Protein AF-0000000084935876 (afdb_homodimer)

Secondary structure (DSSP, 8-state):
-HHHHHHHHHHHHHHHHHHHHIIIIISBTTB-HHHHHHHHHHHHHHHHHHHHHHHHHHHHHH---HHHHHHHHHHHHHHIIIIIHHHHHHHH--GGGTTHHHHHHHHHHHHHHHHHHHHHHHHHHH-/-HHHHHHHHHHHHHHHHHHHHIIIIISBTTB-HHHHHHHHHHHHHHHHHHHHHHHHHHHHHH---HHHHHHHHHHHHHHIIIIIHHHHHHHH--GGGTTHHHHHHHHHHHHHHHHHHHHHHHHHH--

Radius of gyration: 18.63 Å; Cα contacts (8 Å, |Δi|>4): 344; chains: 2; bounding box: 44×58×48 Å

pLDDT: mean 94.48, std 9.98, range [36.28, 98.88]

Nearest PDB structures (foldseek):
  8tyw-assembly1_A  TM=5.281E-01  e=2.199E-01  Homo sapiens
  8x2k-assembly1_A  TM=4.661E-01  e=5.189E-01  Homo sapiens
  7kr5-assembly1_A  TM=5.858E-01  e=1.658E+00  Drosophila melanogaster
  8zr5-assembly1_C  TM=5.000E-01  e=1.576E+00  Homo sapiens
  5c1f-assembly1_B  TM=2.797E-01  e=4.789E+00  Schizosaccharomyces pombe 972h-

Solvent-accessible surface area (backbone atoms only — not comparable to full-atom values): 12261 Å² total; per-residue (Å²): 108,29,38,60,35,31,24,51,16,20,49,41,38,26,48,28,54,53,51,43,51,37,50,72,70,61,40,68,86,74,54,55,71,70,51,50,51,50,44,48,49,25,31,51,52,39,38,55,46,17,52,49,27,34,52,48,14,56,47,37,72,77,46,86,47,72,49,56,50,50,18,43,49,25,38,53,53,10,39,49,31,23,29,44,23,41,47,45,27,63,73,69,66,44,72,83,31,56,76,40,25,61,56,9,49,51,35,34,51,49,15,55,50,35,48,52,51,48,54,54,60,52,59,55,66,77,100,109,32,67,57,36,36,51,51,17,53,52,44,38,54,50,28,51,54,51,41,49,37,47,71,70,60,40,66,87,74,55,57,71,67,52,50,52,50,42,46,50,26,31,51,52,37,39,56,45,18,53,50,27,33,51,46,16,57,48,37,73,76,46,83,48,71,49,56,50,50,18,42,51,26,36,54,53,10,39,49,31,22,29,45,23,44,47,45,26,64,74,67,64,43,71,83,31,56,74,41,25,62,56,8,50,51,34,34,34,51,14,24,49,35,42,25,51,47,26,53,58,58,51,55,67,78,101

Organism: Ferrimonas balearica (strain DSM 9799 / CCM 4581 / KCTC 23876 / PAT) (NCBI:txid550540)

Sequence (254 aa):
MSRLFLLIAALLGLLATGLGAYGAHGLPGKVSPHLVDSFNTAVQYQFFHALALMAIGLWLMREQSRLLVAAGIAMILGMLAFSGSIYALVLLGSKGFGPITPMGGMTLMVGWGLLAVMAMVKGGEREMSRLFLLIAALLGLLATGLGAYGAHGLPGKVSPHLVDSFNTAVQYQFFHALALMAIGLWLMREQSRLLVAAGIAMILGMLAFSGSIYALVLLGSKGFGPITPMGGMTLMVGWGLLAVMAMVKGGERE

InterPro domains:
  IPR006696 Protein of unknown function DUF423 [PF04241] (19-105)
  IPR006696 Protein of unknown function DUF423 [PTHR43461] (5-117)

Structure (mmCIF, N/CA/C/O backbone):
data_AF-0000000084935876-model_v1
#
loop_
_entity.id
_entity.type
_entity.pdbx_description
1 polymer 'DUF423 domain-containing protein'
#
loop_
_atom_site.group_PDB
_atom_site.id
_atom_site.type_symbol
_atom_site.label_atom_id
_atom_site.label_alt_id
_atom_site.label_comp_id
_atom_site.label_asym_id
_atom_site.label_entity_id
_atom_site.label_seq_id
_atom_site.pdbx_PDB_ins_code
_atom_site.Cartn_x
_atom_site.Cartn_y
_atom_site.Cartn_z
_atom_site.occupancy
_atom_site.B_iso_or_equiv
_atom_site.auth_seq_id
_atom_site.auth_comp_id
_atom_site.auth_asym_id
_atom_site.auth_atom_id
_atom_site.pdbx_PDB_model_num
ATOM 1 N N . MET A 1 1 ? 5.078 21 3.213 1 93 1 MET A N 1
ATOM 2 C CA . MET A 1 1 ? 5.727 19.688 3.141 1 93 1 MET A CA 1
ATOM 3 C C . MET A 1 1 ? 4.699 18.562 3.266 1 93 1 MET A C 1
ATOM 5 O O . MET A 1 1 ? 4.812 17.547 2.594 1 93 1 MET A O 1
ATOM 9 N N . SER A 1 2 ? 3.646 18.781 3.895 1 94.31 2 SER A N 1
ATOM 10 C CA . SER A 1 2 ? 2.607 17.766 4.094 1 94.31 2 SER A CA 1
ATOM 11 C C . SER A 1 2 ? 1.979 17.359 2.77 1 94.31 2 SER A C 1
ATOM 13 O O . SER A 1 2 ? 1.941 16.172 2.439 1 94.31 2 SER A O 1
ATOM 15 N N . ARG A 1 3 ? 1.626 18.219 1.984 1 94.31 3 ARG A N 1
ATOM 16 C CA . ARG A 1 3 ? 0.938 17.906 0.737 1 94.31 3 ARG A CA 1
ATOM 17 C C . ARG A 1 3 ? 1.875 17.203 -0.245 1 94.31 3 ARG A C 1
ATOM 19 O O . ARG A 1 3 ? 1.447 16.344 -1.014 1 94.31 3 ARG A O 1
ATOM 26 N N . LEU A 1 4 ? 3.051 17.719 -0.263 1 96.38 4 LEU A N 1
ATOM 27 C CA . LEU A 1 4 ? 4.035 17.078 -1.124 1 96.38 4 LEU A CA 1
ATOM 28 C C . LEU A 1 4 ? 4.234 15.617 -0.726 1 96.38 4 LEU A C 1
ATOM 30 O O . LEU A 1 4 ? 4.285 14.734 -1.587 1 96.38 4 LEU A O 1
ATOM 34 N N . PHE A 1 5 ? 4.367 15.336 0.565 1 98.25 5 PHE A N 1
ATOM 35 C CA . PHE A 1 5 ? 4.508 13.969 1.041 1 98.25 5 PHE A CA 1
ATOM 36 C C . PHE A 1 5 ? 3.279 13.141 0.679 1 98.25 5 PHE A C 1
ATOM 38 O O . PHE A 1 5 ? 3.4 11.984 0.27 1 98.25 5 PHE A O 1
ATOM 45 N N . LEU A 1 6 ? 2.098 13.719 0.814 1 98 6 LEU A N 1
ATOM 46 C CA . LEU A 1 6 ? 0.87 13.008 0.481 1 98 6 LEU A CA 1
ATOM 47 C C . LEU A 1 6 ? 0.796 12.727 -1.015 1 98 6 LEU A C 1
ATOM 49 O O . LEU A 1 6 ? 0.358 11.648 -1.424 1 98 6 LEU A O 1
ATOM 53 N N . LEU A 1 7 ? 1.243 13.656 -1.814 1 98.06 7 LEU A N 1
ATOM 54 C CA . LEU A 1 7 ? 1.295 13.445 -3.258 1 98.06 7 LEU A CA 1
ATOM 55 C C . LEU A 1 7 ? 2.256 12.312 -3.609 1 98.06 7 LEU A C 1
ATOM 57 O O . LEU A 1 7 ? 1.897 11.398 -4.352 1 98.06 7 LEU A O 1
ATOM 61 N N . ILE A 1 8 ? 3.406 12.352 -3.0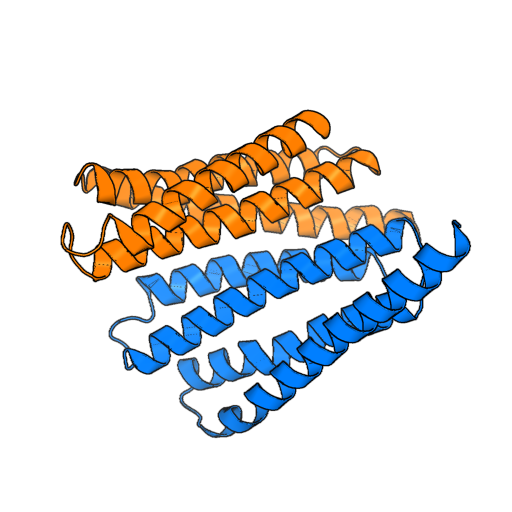92 1 98.5 8 ILE A N 1
ATOM 62 C CA . ILE A 1 8 ? 4.418 11.344 -3.396 1 98.5 8 ILE A CA 1
ATOM 63 C C . ILE A 1 8 ? 3.953 9.977 -2.889 1 98.5 8 ILE A C 1
ATOM 65 O O . ILE A 1 8 ? 4.121 8.961 -3.57 1 98.5 8 ILE A O 1
ATOM 69 N N . ALA A 1 9 ? 3.389 9.93 -1.703 1 98.75 9 ALA A N 1
ATOM 70 C CA . ALA A 1 9 ? 2.859 8.68 -1.159 1 98.75 9 ALA A CA 1
ATOM 71 C C . ALA A 1 9 ? 1.821 8.07 -2.098 1 98.75 9 ALA A C 1
ATOM 73 O O . ALA A 1 9 ? 1.852 6.867 -2.367 1 98.75 9 ALA A O 1
ATOM 74 N N . ALA A 1 10 ? 0.925 8.891 -2.574 1 98.69 10 ALA A N 1
ATOM 75 C CA . ALA A 1 10 ? -0.122 8.414 -3.475 1 98.69 10 ALA A CA 1
ATOM 76 C C . ALA A 1 10 ? 0.475 7.875 -4.773 1 98.69 10 ALA A C 1
ATOM 78 O O . ALA A 1 10 ? 0.048 6.832 -5.273 1 98.69 10 ALA A O 1
ATOM 79 N N . LEU A 1 11 ? 1.411 8.562 -5.328 1 98.56 11 LEU A N 1
ATOM 80 C CA . LEU A 1 11 ? 2.059 8.133 -6.562 1 98.56 11 LEU A CA 1
ATOM 81 C C . LEU A 1 11 ? 2.842 6.844 -6.344 1 98.56 11 LEU A C 1
ATOM 83 O O . LEU A 1 11 ? 2.871 5.977 -7.219 1 98.56 11 LEU A O 1
ATOM 87 N N . LEU A 1 12 ? 3.469 6.797 -5.23 1 98.56 12 LEU A N 1
ATOM 88 C CA . LEU A 1 12 ? 4.191 5.574 -4.902 1 98.56 12 LEU A CA 1
ATOM 89 C C . LEU A 1 12 ? 3.234 4.395 -4.766 1 98.56 12 LEU A C 1
ATOM 91 O O . LEU A 1 12 ? 3.545 3.283 -5.203 1 98.56 12 LEU A O 1
ATOM 95 N N . GLY A 1 13 ? 2.084 4.586 -4.113 1 98.5 13 GLY A N 1
ATOM 96 C CA . GLY A 1 13 ? 1.075 3.541 -4.039 1 98.5 13 GLY A CA 1
ATOM 97 C C . GLY A 1 13 ? 0.551 3.121 -5.398 1 98.5 13 GLY A C 1
ATOM 98 O O . GLY A 1 13 ? 0.394 1.929 -5.668 1 98.5 13 GLY A O 1
ATOM 99 N N . LEU A 1 14 ? 0.323 4.105 -6.254 1 98.56 14 LEU A N 1
ATOM 100 C CA . LEU A 1 14 ? -0.115 3.844 -7.621 1 98.56 14 LEU A CA 1
ATOM 101 C C . LEU A 1 14 ? 0.912 3.002 -8.367 1 98.56 14 LEU A C 1
ATOM 103 O O . LEU A 1 14 ? 0.566 1.976 -8.961 1 98.56 14 LEU A O 1
ATOM 107 N N . LEU A 1 15 ? 2.107 3.42 -8.289 1 98.44 15 LEU A N 1
ATOM 108 C CA . LEU A 1 15 ? 3.189 2.721 -8.969 1 98.44 15 LEU A CA 1
ATOM 109 C C . LEU A 1 15 ? 3.363 1.312 -8.414 1 98.44 15 LEU A C 1
ATOM 111 O O . LEU A 1 15 ? 3.564 0.361 -9.172 1 98.44 15 LEU A O 1
ATOM 115 N N . ALA A 1 16 ? 3.312 1.189 -7.082 1 98.44 16 ALA A N 1
ATOM 116 C CA . ALA A 1 16 ? 3.469 -0.121 -6.453 1 98.44 16 ALA A CA 1
ATOM 117 C C . ALA A 1 16 ? 2.375 -1.082 -6.914 1 98.44 16 ALA A C 1
ATOM 119 O O . ALA A 1 16 ? 2.637 -2.264 -7.148 1 98.44 16 ALA A O 1
ATOM 120 N N . THR A 1 17 ? 1.163 -0.552 -7.02 1 98.25 17 THR A N 1
ATOM 121 C CA . THR A 1 17 ? 0.068 -1.394 -7.488 1 98.25 17 THR A CA 1
ATOM 122 C C . THR A 1 17 ? 0.336 -1.891 -8.906 1 98.25 17 THR A C 1
ATOM 124 O O . THR A 1 17 ? 0.164 -3.076 -9.195 1 98.25 17 THR A O 1
ATOM 127 N N . GLY A 1 18 ? 0.767 -1.047 -9.758 1 97.25 18 GLY A N 1
ATOM 128 C CA . GLY A 1 18 ? 1.091 -1.436 -11.125 1 97.25 18 GLY A CA 1
ATOM 129 C C . GLY A 1 18 ? 2.266 -2.391 -11.211 1 97.25 18 GLY A C 1
ATOM 130 O O . GLY A 1 18 ? 2.219 -3.379 -11.945 1 97.25 18 GLY A O 1
ATOM 131 N N . LEU A 1 19 ? 3.316 -2.102 -10.516 1 97.69 19 LEU A N 1
ATOM 132 C CA . LEU A 1 19 ? 4.496 -2.961 -10.5 1 97.69 19 LEU A CA 1
ATOM 133 C C . LEU A 1 19 ? 4.168 -4.32 -9.891 1 97.69 19 LEU A C 1
ATOM 135 O O . LEU A 1 19 ? 4.73 -5.34 -10.305 1 97.69 19 LEU A O 1
ATOM 139 N N . GLY A 1 20 ? 3.299 -4.289 -8.906 1 96.44 20 GLY A N 1
ATOM 140 C CA . GLY A 1 20 ? 2.838 -5.555 -8.352 1 96.44 20 GLY A CA 1
ATOM 141 C C . GLY A 1 20 ? 2.148 -6.434 -9.383 1 96.44 20 GLY A C 1
ATOM 142 O O . GLY A 1 20 ? 2.379 -7.645 -9.422 1 96.44 20 GLY A O 1
ATOM 143 N N . ALA A 1 21 ? 1.285 -5.84 -10.172 1 93.5 21 ALA A N 1
ATOM 144 C CA . ALA A 1 21 ? 0.633 -6.578 -11.25 1 93.5 21 ALA A CA 1
ATOM 145 C C . ALA A 1 21 ? 1.661 -7.145 -12.227 1 93.5 21 ALA A C 1
ATOM 147 O O . ALA A 1 21 ? 1.561 -8.297 -12.641 1 93.5 21 ALA A O 1
ATOM 148 N N . TYR A 1 22 ? 2.596 -6.367 -12.547 1 95.75 22 TYR A N 1
ATOM 149 C CA . TYR A 1 22 ? 3.648 -6.824 -13.453 1 95.75 22 TYR A CA 1
ATOM 150 C C . TYR A 1 22 ? 4.438 -7.969 -12.828 1 95.75 22 TYR A C 1
ATOM 152 O O . TYR A 1 22 ? 4.809 -8.922 -13.523 1 95.75 22 TYR A O 1
ATOM 160 N N . GLY A 1 23 ? 4.77 -7.855 -11.578 1 94.44 23 GLY A N 1
ATOM 161 C CA . GLY A 1 23 ? 5.469 -8.922 -10.883 1 94.44 23 GLY A CA 1
ATOM 162 C C . GLY A 1 23 ? 4.703 -10.234 -10.875 1 94.44 23 GLY A C 1
ATOM 163 O O . GLY A 1 23 ? 5.301 -11.305 -10.992 1 94.44 23 GLY A O 1
ATOM 164 N N . ALA A 1 24 ? 3.398 -10.18 -10.828 1 91.12 24 ALA A N 1
ATOM 165 C CA . ALA A 1 24 ? 2.555 -11.367 -10.711 1 91.12 24 ALA A CA 1
ATOM 166 C C . ALA A 1 24 ? 2.248 -11.961 -12.086 1 91.12 24 ALA A C 1
ATOM 168 O O . ALA A 1 24 ? 2.184 -13.18 -12.242 1 91.12 24 ALA A O 1
ATOM 169 N N . HIS A 1 25 ? 2.115 -11.086 -13.109 1 89.38 25 HIS A N 1
ATOM 170 C CA . HIS A 1 25 ? 1.603 -11.57 -14.391 1 89.38 25 HIS A CA 1
ATOM 171 C C . HIS A 1 25 ? 2.637 -11.398 -15.5 1 89.38 25 HIS A C 1
ATOM 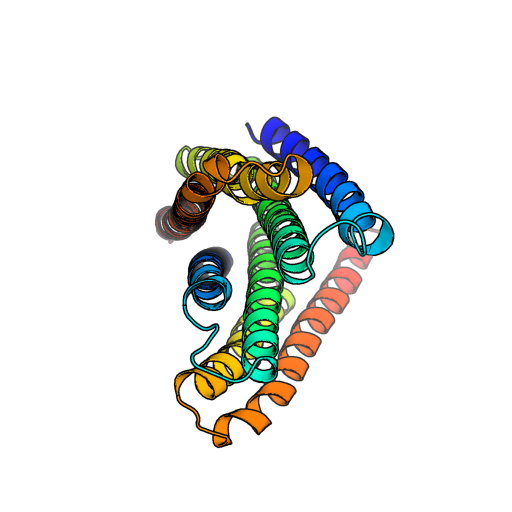173 O O . HIS A 1 25 ? 2.572 -12.07 -16.516 1 89.38 25 HIS A O 1
ATOM 179 N N . GLY A 1 26 ? 3.492 -10.57 -15.328 1 90.94 26 GLY A N 1
ATOM 180 C CA . GLY A 1 26 ? 4.387 -10.219 -16.422 1 90.94 26 GLY A CA 1
ATOM 181 C C . GLY A 1 26 ? 5.781 -10.789 -16.25 1 90.94 26 GLY A C 1
ATOM 182 O O . GLY A 1 26 ? 6.422 -11.172 -17.234 1 90.94 26 GLY A O 1
ATOM 183 N N . LEU A 1 27 ? 6.234 -10.938 -15.062 1 92.75 27 LEU A N 1
ATOM 184 C CA . LEU A 1 27 ? 7.641 -11.211 -14.789 1 92.75 27 LEU A CA 1
ATOM 185 C C . LEU A 1 27 ? 7.902 -12.711 -14.75 1 92.75 27 LEU A C 1
ATOM 187 O O . LEU A 1 27 ? 8.945 -13.18 -15.227 1 92.75 27 LEU A O 1
ATOM 191 N N . PRO A 1 28 ? 6.883 -13.484 -14.211 1 92.06 28 PRO A N 1
ATOM 192 C CA . PRO A 1 28 ? 7.164 -14.922 -14.148 1 92.06 28 PRO A CA 1
ATOM 193 C C . PRO A 1 28 ? 7.469 -15.516 -15.523 1 92.06 28 PRO A C 1
ATOM 195 O O . PRO A 1 28 ? 6.781 -15.211 -16.5 1 92.06 28 PRO A O 1
ATOM 198 N N . GLY A 1 29 ? 8.508 -16.375 -15.547 1 93.69 29 GLY A N 1
ATOM 199 C CA . GLY A 1 29 ? 8.922 -16.984 -16.797 1 93.69 29 GLY A CA 1
ATOM 200 C C . GLY A 1 29 ? 10.008 -16.188 -17.516 1 93.69 29 GLY A C 1
ATOM 201 O O . GLY A 1 29 ? 10.672 -16.719 -18.422 1 93.69 29 GLY A O 1
ATOM 202 N N . LYS A 1 30 ? 10.242 -14.992 -17.156 1 95.38 30 LYS A N 1
ATOM 203 C CA . LYS A 1 30 ? 11.227 -14.148 -17.812 1 95.38 30 LYS A CA 1
ATOM 204 C C . LYS A 1 30 ? 12.523 -14.07 -17 1 95.38 30 LYS A C 1
ATOM 206 O O . LYS A 1 30 ? 13.578 -13.75 -17.547 1 95.38 30 LYS A O 1
ATOM 211 N N . VAL A 1 31 ? 12.383 -14.281 -15.773 1 95.44 31 VAL A N 1
ATOM 212 C CA . VAL A 1 31 ? 13.523 -14.273 -14.867 1 95.44 31 VAL A CA 1
ATOM 213 C C . VAL A 1 31 ? 13.414 -15.445 -13.891 1 95.44 31 VAL A C 1
ATOM 215 O O . VAL A 1 31 ? 12.406 -16.156 -13.867 1 95.44 31 VAL A O 1
ATOM 218 N N . SER A 1 32 ? 14.469 -15.648 -13.078 1 94.81 32 SER A N 1
ATOM 219 C CA . SER A 1 32 ? 14.461 -16.75 -12.125 1 94.81 32 SER A CA 1
ATOM 220 C C . SER A 1 32 ? 13.422 -16.516 -11.031 1 94.81 32 SER A C 1
ATOM 222 O O . SER A 1 32 ? 13.062 -15.383 -10.734 1 94.81 32 SER A O 1
ATOM 224 N N . PRO A 1 33 ? 12.906 -17.594 -10.375 1 94 33 PRO A N 1
ATOM 225 C CA . PRO A 1 33 ? 11.961 -17.453 -9.266 1 94 33 PRO A CA 1
ATOM 226 C C . PRO A 1 33 ? 12.5 -16.594 -8.125 1 94 33 PRO A C 1
ATOM 228 O O . PRO A 1 33 ? 11.75 -15.859 -7.48 1 94 33 PRO A O 1
ATOM 231 N N . HIS A 1 34 ? 13.805 -16.766 -7.902 1 94.69 34 HIS A N 1
ATOM 232 C CA . HIS A 1 34 ? 14.414 -15.953 -6.852 1 94.69 34 HIS A CA 1
ATOM 233 C C . HIS A 1 34 ? 14.297 -14.469 -7.152 1 94.69 34 HIS A C 1
ATOM 235 O O . HIS A 1 34 ? 14.016 -13.672 -6.258 1 94.69 34 HIS A O 1
ATOM 241 N N . LEU A 1 35 ? 14.492 -14.047 -8.375 1 95.94 35 LEU A N 1
ATOM 242 C CA . LEU A 1 35 ? 14.398 -12.641 -8.781 1 95.94 35 LEU A CA 1
ATOM 243 C C . LEU A 1 35 ? 12.953 -12.164 -8.742 1 95.94 35 LEU A C 1
ATOM 245 O O . LEU A 1 35 ? 12.688 -11 -8.43 1 95.94 35 LEU A O 1
ATOM 249 N N . VAL A 1 36 ? 12.016 -13.047 -9.039 1 96 36 VAL A N 1
ATOM 250 C CA . VAL A 1 36 ? 10.602 -12.703 -8.914 1 96 36 VAL A CA 1
ATOM 251 C C . VAL A 1 36 ? 10.266 -12.406 -7.453 1 96 36 VAL A C 1
ATOM 253 O O . VAL A 1 36 ? 9.594 -11.422 -7.148 1 96 36 VAL A O 1
ATOM 256 N N . ASP A 1 37 ? 10.781 -13.227 -6.566 1 95.5 37 ASP A N 1
ATOM 257 C CA . ASP A 1 37 ? 10.547 -13.023 -5.141 1 95.5 37 ASP A CA 1
ATOM 258 C C . ASP A 1 37 ? 11.141 -11.703 -4.668 1 95.5 37 ASP A C 1
ATOM 260 O O . ASP A 1 37 ? 10.523 -10.984 -3.871 1 95.5 37 ASP A O 1
ATOM 264 N N . SER A 1 38 ? 12.312 -11.445 -5.137 1 96.5 38 SER A N 1
ATOM 265 C CA . SER A 1 38 ? 12.953 -10.18 -4.781 1 96.5 38 SER A CA 1
ATOM 266 C C . SER A 1 38 ? 12.141 -8.992 -5.277 1 96.5 38 SER A C 1
ATOM 268 O O . SER A 1 38 ? 11.984 -7.996 -4.562 1 96.5 38 SER A O 1
ATOM 270 N N . PHE A 1 39 ? 11.664 -9.07 -6.488 1 97.88 39 PHE A N 1
ATOM 271 C CA . PHE A 1 39 ? 10.82 -8.031 -7.066 1 97.88 39 PHE A CA 1
ATOM 272 C C . PHE A 1 39 ? 9.562 -7.824 -6.23 1 97.88 39 PHE A C 1
ATOM 274 O O . PHE A 1 39 ? 9.195 -6.688 -5.93 1 97.88 39 PHE A O 1
ATOM 281 N N . ASN A 1 40 ? 8.953 -8.883 -5.805 1 96.94 40 ASN A N 1
ATOM 282 C CA . ASN A 1 40 ? 7.746 -8.797 -4.984 1 96.94 40 ASN A CA 1
ATOM 283 C C . ASN A 1 40 ? 8.047 -8.195 -3.613 1 96.94 40 ASN A C 1
ATOM 285 O O . ASN A 1 40 ? 7.219 -7.473 -3.055 1 96.94 40 ASN A O 1
ATOM 289 N N . THR A 1 41 ? 9.156 -8.531 -3.084 1 97.38 41 THR A N 1
ATOM 290 C CA . THR A 1 41 ? 9.578 -7.914 -1.83 1 97.38 41 THR A CA 1
ATOM 291 C C . THR A 1 41 ? 9.711 -6.402 -1.989 1 97.38 41 THR A C 1
ATOM 293 O O . THR A 1 41 ? 9.266 -5.641 -1.128 1 97.38 41 THR A O 1
ATOM 296 N N . ALA A 1 42 ? 10.336 -6.02 -3.07 1 98.25 42 ALA A N 1
ATOM 297 C CA . ALA A 1 42 ? 10.477 -4.594 -3.357 1 98.25 42 ALA A CA 1
ATOM 298 C C . ALA A 1 42 ? 9.117 -3.912 -3.428 1 98.25 42 ALA A C 1
ATOM 300 O O . ALA A 1 42 ? 8.938 -2.811 -2.904 1 98.25 42 ALA A O 1
ATOM 301 N N . VAL A 1 43 ? 8.195 -4.531 -4.055 1 98.31 43 VAL A N 1
ATOM 302 C CA . VAL A 1 43 ? 6.84 -3.998 -4.176 1 98.31 43 VAL A CA 1
ATOM 303 C C . VAL A 1 43 ? 6.211 -3.857 -2.791 1 98.31 43 VAL A C 1
ATOM 305 O O . VAL A 1 43 ? 5.617 -2.824 -2.473 1 98.31 43 VAL A O 1
ATOM 308 N N . GLN A 1 44 ? 6.352 -4.859 -1.97 1 97.88 44 GLN A N 1
ATOM 309 C CA . GLN A 1 44 ? 5.801 -4.836 -0.619 1 97.88 44 GLN A CA 1
ATOM 310 C C . GLN A 1 44 ? 6.391 -3.689 0.196 1 97.88 44 GLN A C 1
ATOM 312 O O . GLN A 1 44 ? 5.656 -2.943 0.849 1 97.88 44 GLN A O 1
ATOM 317 N N . TYR A 1 45 ? 7.648 -3.588 0.177 1 98.5 45 TYR A N 1
ATOM 318 C CA . TYR A 1 45 ? 8.312 -2.539 0.943 1 98.5 45 TYR A CA 1
ATOM 319 C C . TYR A 1 45 ? 7.91 -1.158 0.439 1 98.5 45 TYR A C 1
ATOM 321 O O . TYR A 1 45 ? 7.797 -0.213 1.223 1 98.5 45 TYR A O 1
ATOM 329 N N . GLN A 1 46 ? 7.777 -1.031 -0.87 1 98.56 46 GLN A N 1
ATOM 330 C CA . GLN A 1 46 ? 7.305 0.229 -1.431 1 98.56 46 GLN A CA 1
ATOM 331 C C . GLN A 1 46 ? 5.914 0.578 -0.901 1 98.56 46 GLN A C 1
ATOM 333 O O . GLN A 1 46 ? 5.656 1.725 -0.529 1 98.56 46 GLN A O 1
ATOM 338 N N . PHE A 1 47 ? 4.988 -0.353 -0.85 1 98.56 47 PHE A N 1
ATOM 339 C CA . PHE A 1 47 ? 3.664 -0.11 -0.294 1 98.56 47 PHE A CA 1
ATOM 340 C C . PHE A 1 47 ? 3.76 0.325 1.164 1 98.56 47 PHE A C 1
ATOM 342 O O . PHE A 1 47 ? 3.129 1.305 1.567 1 98.56 47 PHE A O 1
ATOM 349 N N . PHE A 1 48 ? 4.531 -0.437 1.994 1 98.25 48 PHE A N 1
ATOM 350 C CA . PHE A 1 48 ? 4.672 -0.122 3.412 1 98.25 48 PHE A CA 1
ATOM 351 C C . PHE A 1 48 ? 5.133 1.317 3.604 1 98.25 48 PHE A C 1
ATOM 353 O O . PHE A 1 48 ? 4.59 2.043 4.438 1 98.25 48 PHE A O 1
ATOM 360 N N . HIS A 1 49 ? 6.027 1.617 2.854 1 98.69 49 HIS A N 1
ATOM 361 C CA . HIS A 1 49 ? 6.633 2.916 3.131 1 98.69 49 HIS A CA 1
ATOM 362 C C . HIS A 1 49 ? 5.883 4.035 2.418 1 98.69 49 HIS A C 1
ATOM 364 O O . HIS A 1 49 ? 5.984 5.203 2.807 1 98.69 49 HIS A O 1
ATOM 370 N N . ALA A 1 50 ? 5.109 3.732 1.332 1 98.69 50 ALA A N 1
ATOM 371 C CA . ALA A 1 50 ? 4.137 4.695 0.822 1 98.69 50 ALA A CA 1
ATOM 372 C C . ALA A 1 50 ? 3.094 5.031 1.883 1 98.69 50 ALA A C 1
ATOM 374 O O . ALA A 1 50 ? 2.76 6.203 2.082 1 98.69 50 ALA A O 1
ATOM 375 N N . LEU A 1 51 ? 2.627 4.02 2.561 1 98.56 51 LEU A N 1
ATOM 376 C CA . LEU A 1 51 ? 1.632 4.211 3.609 1 98.56 51 LEU A CA 1
ATOM 377 C C . LEU A 1 51 ? 2.229 4.961 4.797 1 98.56 51 LEU A C 1
ATOM 379 O O . LEU A 1 51 ? 1.567 5.816 5.391 1 98.56 51 LEU A O 1
ATOM 383 N N . ALA A 1 52 ? 3.434 4.609 5.141 1 98.69 52 ALA A N 1
ATOM 384 C CA . ALA A 1 52 ? 4.109 5.359 6.195 1 98.69 52 ALA A CA 1
ATOM 385 C C . ALA A 1 52 ? 4.234 6.832 5.828 1 98.69 52 ALA A C 1
ATOM 387 O O . ALA A 1 52 ? 4.016 7.711 6.668 1 98.69 52 ALA A O 1
ATOM 388 N N . LEU A 1 53 ? 4.637 7.098 4.574 1 98.75 53 LEU A N 1
ATOM 389 C CA . LEU A 1 53 ? 4.77 8.469 4.102 1 98.75 53 LEU A CA 1
ATOM 390 C C . LEU A 1 53 ? 3.428 9.195 4.145 1 98.75 53 LEU A C 1
ATOM 392 O O . LEU A 1 53 ? 3.369 10.383 4.465 1 98.75 53 LEU A O 1
ATOM 396 N N . MET A 1 54 ? 2.363 8.516 3.789 1 98.31 54 MET A N 1
ATOM 397 C CA . MET A 1 54 ? 1.024 9.086 3.916 1 98.31 54 MET A CA 1
ATOM 398 C C . MET A 1 54 ? 0.735 9.477 5.359 1 98.31 54 MET A C 1
ATOM 400 O O . MET A 1 54 ? 0.239 10.578 5.621 1 98.31 54 MET A O 1
ATOM 404 N N . ALA A 1 5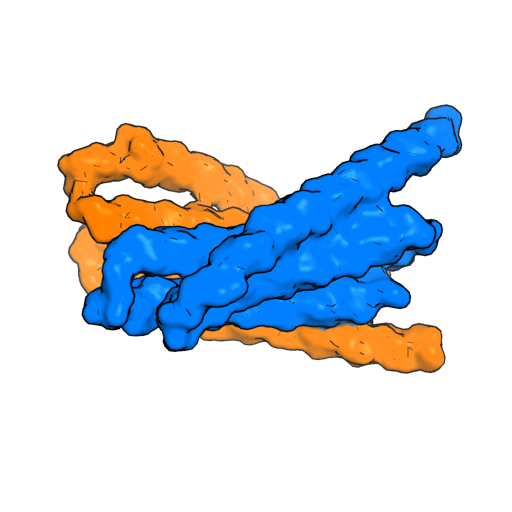5 ? 1.037 8.609 6.293 1 98 55 ALA A N 1
ATOM 405 C CA . ALA A 1 55 ? 0.826 8.891 7.711 1 98 55 ALA A CA 1
ATOM 406 C C . ALA A 1 55 ? 1.626 10.109 8.156 1 98 55 ALA A C 1
ATOM 408 O O . ALA A 1 55 ? 1.119 10.961 8.891 1 98 55 ALA A O 1
ATOM 409 N N . ILE A 1 56 ? 2.836 10.172 7.719 1 98.31 56 ILE A N 1
ATOM 410 C CA . ILE A 1 56 ? 3.686 11.305 8.055 1 98.31 56 ILE A CA 1
ATOM 411 C C . ILE A 1 56 ? 3.07 12.594 7.5 1 98.31 56 ILE A C 1
ATOM 413 O O . ILE A 1 56 ? 3.041 13.617 8.18 1 98.31 56 ILE A O 1
ATOM 417 N N . GLY A 1 57 ? 2.645 12.539 6.223 1 97.25 57 GLY A N 1
ATOM 418 C CA . GLY A 1 57 ? 1.981 13.695 5.641 1 97.25 57 GLY A CA 1
ATOM 419 C C . GLY A 1 57 ? 0.772 14.156 6.43 1 97.25 57 GLY A C 1
ATOM 420 O O . GLY A 1 57 ? 0.594 15.352 6.664 1 97.25 57 GLY A O 1
ATOM 421 N N . LEU A 1 58 ? -0.044 13.258 6.84 1 96.5 58 LEU A N 1
ATOM 422 C CA . LEU A 1 58 ? -1.217 13.578 7.645 1 96.5 58 LEU A CA 1
ATOM 423 C C . LEU A 1 58 ? -0.808 14.156 8.992 1 96.5 58 LEU A C 1
ATOM 425 O O . LEU A 1 58 ? -1.451 15.086 9.5 1 96.5 58 LEU A O 1
ATOM 429 N N . TRP A 1 59 ? 0.221 13.516 9.594 1 95.88 59 TRP A N 1
ATOM 430 C CA . TRP A 1 59 ? 0.731 14.031 10.859 1 95.88 59 TRP A CA 1
ATOM 431 C C . TRP A 1 59 ? 1.204 15.469 10.711 1 95.88 59 TRP A C 1
ATOM 433 O O . TRP A 1 59 ? 0.91 16.312 11.562 1 95.88 59 TRP A O 1
ATOM 443 N N . LEU A 1 60 ? 1.803 15.82 9.656 1 95.31 60 LEU A N 1
ATOM 444 C CA . LEU A 1 60 ? 2.33 17.156 9.391 1 95.31 60 LEU A CA 1
ATOM 445 C C . LEU A 1 60 ? 1.199 18.172 9.242 1 95.31 60 LEU A C 1
ATOM 447 O O . LEU A 1 60 ? 1.397 19.359 9.461 1 95.31 60 LEU A O 1
ATOM 451 N N . MET A 1 61 ? 0.026 17.688 8.844 1 91.75 61 MET A N 1
ATOM 452 C CA . MET A 1 61 ? -1.129 18.578 8.758 1 91.75 61 MET A CA 1
ATOM 453 C C . MET A 1 61 ? -1.515 19.094 10.141 1 91.75 61 MET A C 1
ATOM 455 O O . MET A 1 61 ? -2.133 20.156 10.258 1 91.75 61 MET A O 1
ATOM 459 N N . ARG A 1 62 ? -1.149 18.359 11.125 1 90.88 62 ARG A N 1
ATOM 460 C CA . ARG A 1 62 ? -1.544 18.719 12.484 1 90.88 62 ARG A CA 1
ATOM 461 C C . ARG A 1 62 ? -0.397 19.391 13.234 1 90.88 62 ARG A C 1
ATOM 463 O O . ARG A 1 62 ? -0.626 20.25 14.094 1 90.88 62 ARG A O 1
ATOM 470 N N . GLU A 1 63 ? 0.731 18.922 12.906 1 91 63 GLU A N 1
ATOM 471 C CA . GLU A 1 63 ? 1.904 19.359 13.656 1 91 63 GLU A CA 1
ATOM 472 C C . GLU A 1 63 ? 3.123 19.484 12.742 1 91 63 GLU A C 1
ATOM 474 O O . GLU A 1 63 ? 3.643 18.469 12.258 1 91 63 GLU A O 1
ATOM 479 N N . GLN A 1 64 ? 3.641 20.781 12.641 1 92.25 64 GLN A N 1
ATOM 480 C CA . GLN A 1 64 ? 4.871 20.969 11.875 1 92.25 64 GLN A CA 1
ATOM 481 C C . GLN A 1 64 ? 6.09 20.547 12.688 1 92.25 64 GLN A C 1
ATOM 483 O O . GLN A 1 64 ? 6.176 20.828 13.883 1 92.25 64 GLN A O 1
ATOM 488 N N . SER A 1 65 ? 6.988 19.828 12.07 1 95.31 65 SER A N 1
ATOM 489 C CA . SER A 1 65 ? 8.164 19.312 12.75 1 95.31 65 SER A CA 1
ATOM 490 C C . SER A 1 65 ? 9.273 18.953 11.766 1 95.31 65 SER A C 1
ATOM 492 O O . SER A 1 65 ? 9.031 18.281 10.766 1 95.31 65 SER A O 1
ATOM 494 N N . ARG A 1 66 ? 10.438 19.453 12.109 1 96.38 66 ARG A N 1
ATOM 495 C CA . ARG A 1 66 ? 11.586 19.141 11.273 1 96.38 66 ARG A CA 1
ATOM 496 C C . ARG A 1 66 ? 11.898 17.656 11.32 1 96.38 66 ARG A C 1
ATOM 498 O O . ARG A 1 66 ? 12.398 17.078 10.344 1 96.38 66 ARG A O 1
ATOM 505 N N . LEU A 1 67 ? 11.57 17.047 12.43 1 97.19 67 LEU A N 1
ATOM 506 C CA . LEU A 1 67 ? 11.797 15.609 12.57 1 97.19 67 LEU A CA 1
ATOM 507 C C . LEU A 1 67 ? 10.883 14.82 11.633 1 97.19 67 LEU A C 1
ATOM 509 O O . LEU A 1 67 ? 11.312 13.852 11 1 97.19 67 LEU A O 1
ATOM 513 N N . LEU A 1 68 ? 9.656 15.25 11.547 1 97.81 68 LEU A N 1
ATOM 514 C CA . LEU A 1 68 ? 8.711 14.594 10.648 1 97.81 68 LEU A CA 1
ATOM 515 C C . LEU A 1 68 ? 9.133 14.773 9.195 1 97.81 68 LEU A C 1
ATOM 517 O O . LEU A 1 68 ? 9.047 13.836 8.398 1 97.81 68 LEU A O 1
ATOM 521 N N . VAL A 1 69 ? 9.617 15.945 8.875 1 98.31 69 VAL A N 1
ATOM 522 C CA . VAL A 1 69 ? 10.055 16.203 7.512 1 98.31 69 VAL A CA 1
ATOM 523 C C . VAL A 1 69 ? 11.258 15.328 7.176 1 98.31 69 VAL A C 1
ATOM 525 O O . VAL A 1 69 ? 11.297 14.703 6.113 1 98.31 69 VAL A O 1
ATOM 528 N N . ALA A 1 70 ? 12.148 15.289 8.086 1 98.56 70 ALA A N 1
ATOM 529 C CA . ALA A 1 70 ? 13.336 14.469 7.879 1 98.56 70 ALA A CA 1
ATOM 530 C C . ALA A 1 70 ? 12.969 12.992 7.73 1 98.56 70 ALA A C 1
ATOM 532 O O . ALA A 1 70 ? 13.539 12.281 6.898 1 98.56 70 ALA A O 1
ATOM 533 N N . ALA A 1 71 ? 12.023 12.531 8.539 1 98.75 71 ALA A N 1
ATOM 534 C CA . ALA A 1 71 ? 11.547 11.156 8.438 1 98.75 71 ALA A CA 1
ATOM 535 C C . ALA A 1 71 ? 10.938 10.883 7.066 1 98.75 71 ALA A C 1
ATOM 537 O O . ALA A 1 71 ? 11.219 9.844 6.453 1 98.75 71 ALA A O 1
ATOM 538 N N . GLY A 1 72 ? 10.133 11.773 6.598 1 98.75 72 GLY A N 1
ATOM 539 C CA . GLY A 1 72 ? 9.531 11.625 5.281 1 98.75 72 GLY A CA 1
ATOM 540 C C . GLY A 1 72 ? 10.555 11.562 4.164 1 98.75 72 GLY A C 1
ATOM 541 O O . GLY A 1 72 ? 10.438 10.742 3.248 1 98.75 72 GLY A O 1
ATOM 542 N N . ILE A 1 73 ? 11.547 12.438 4.23 1 98.81 73 ILE A N 1
ATOM 543 C CA . ILE A 1 73 ? 12.609 12.461 3.229 1 98.81 73 ILE A CA 1
ATOM 544 C C . ILE A 1 73 ? 13.383 11.141 3.27 1 98.81 73 ILE A C 1
ATOM 546 O O . ILE A 1 73 ? 13.703 10.57 2.225 1 98.81 73 ILE A O 1
ATOM 550 N N . ALA A 1 74 ? 13.664 10.656 4.465 1 98.81 74 ALA A N 1
ATOM 551 C CA . ALA A 1 74 ? 14.344 9.367 4.613 1 98.81 74 ALA A CA 1
ATOM 552 C C . ALA A 1 74 ? 13.516 8.242 3.994 1 98.81 74 ALA A C 1
ATOM 554 O O . ALA A 1 74 ? 14.07 7.344 3.35 1 98.81 74 ALA A O 1
ATOM 555 N N . MET A 1 75 ? 12.188 8.336 4.223 1 98.88 75 MET A N 1
ATOM 556 C CA . MET A 1 75 ? 11.32 7.324 3.629 1 98.88 75 MET A CA 1
ATOM 557 C C . MET A 1 75 ? 11.414 7.344 2.107 1 98.88 75 MET A C 1
ATOM 559 O O . MET A 1 75 ? 11.508 6.289 1.473 1 98.88 75 MET A O 1
ATOM 563 N N . ILE A 1 76 ? 11.438 8.477 1.49 1 98.75 76 ILE A N 1
ATOM 564 C CA . ILE A 1 76 ? 11.453 8.625 0.04 1 98.75 76 ILE A CA 1
ATOM 565 C C . ILE A 1 76 ? 12.789 8.141 -0.516 1 98.75 76 ILE A C 1
ATOM 567 O O . ILE A 1 76 ? 12.82 7.297 -1.418 1 98.75 76 ILE A O 1
ATOM 571 N N . LEU A 1 77 ? 13.867 8.656 0.046 1 98.69 77 LEU A N 1
ATOM 572 C CA . LEU A 1 77 ? 15.195 8.297 -0.43 1 98.69 77 LEU A CA 1
ATOM 573 C C . LEU A 1 77 ? 15.477 6.812 -0.196 1 98.69 77 LEU A C 1
ATOM 575 O O . LEU A 1 77 ? 16.047 6.141 -1.057 1 98.69 77 LEU A O 1
ATOM 579 N N . GLY A 1 78 ? 15.133 6.332 0.962 1 98.69 78 GLY A N 1
ATOM 580 C CA . GLY A 1 78 ? 15.32 4.922 1.268 1 98.69 78 GLY A CA 1
ATOM 581 C C . GLY A 1 78 ? 14.555 4.004 0.335 1 98.69 78 GLY A C 1
ATOM 582 O O . GLY A 1 78 ? 15.086 2.99 -0.121 1 98.69 78 GLY A O 1
ATOM 583 N N . MET A 1 79 ? 13.336 4.379 0.055 1 98.25 79 MET A N 1
ATOM 584 C CA . MET A 1 79 ? 12.516 3.584 -0.852 1 98.25 79 MET A CA 1
ATOM 585 C C . MET A 1 79 ? 13.117 3.553 -2.25 1 98.25 79 MET A C 1
ATOM 587 O O . MET A 1 79 ? 13.117 2.51 -2.908 1 98.25 79 MET A O 1
ATOM 591 N N . LEU A 1 80 ? 13.523 4.641 -2.756 1 98.12 80 LEU A N 1
ATOM 592 C CA . LEU A 1 80 ? 14.156 4.695 -4.07 1 98.12 80 LEU A CA 1
ATOM 593 C C . LEU A 1 80 ? 15.398 3.812 -4.113 1 98.12 80 LEU A C 1
ATOM 595 O O . LEU A 1 80 ? 15.586 3.039 -5.055 1 98.12 80 LEU A O 1
ATOM 599 N N . ALA A 1 81 ? 16.141 3.916 -3.064 1 98.31 81 ALA A N 1
ATOM 600 C CA . ALA A 1 81 ? 17.391 3.158 -3.033 1 98.31 81 ALA A CA 1
ATOM 601 C C . ALA A 1 81 ? 17.125 1.678 -2.775 1 98.31 81 ALA A C 1
ATOM 603 O O . ALA A 1 81 ? 17.844 0.814 -3.291 1 98.31 81 ALA A O 1
ATOM 604 N N . PHE A 1 82 ? 16.188 1.314 -1.973 1 98.5 82 PHE A N 1
ATOM 605 C CA . PHE A 1 82 ? 15.891 -0.073 -1.648 1 98.5 82 PHE A CA 1
ATOM 606 C C . PHE A 1 82 ? 15.086 -0.726 -2.768 1 98.5 82 PHE A C 1
ATOM 608 O O . PHE A 1 82 ? 15.625 -1.498 -3.561 1 98.5 82 PHE A O 1
ATOM 615 N N . SER A 1 83 ? 13.82 -0.366 -2.895 1 98.62 83 SER A N 1
ATOM 616 C CA . SER A 1 83 ? 12.945 -0.965 -3.896 1 98.62 83 SER A CA 1
ATOM 617 C C . SER A 1 83 ? 13.391 -0.604 -5.309 1 98.62 83 SER A C 1
ATOM 619 O O . SER A 1 83 ? 13.359 -1.446 -6.211 1 98.62 83 SER A O 1
ATOM 621 N N . GLY A 1 84 ? 13.789 0.679 -5.543 1 98.12 84 GLY A N 1
ATOM 622 C CA . GLY A 1 84 ? 14.227 1.104 -6.863 1 98.12 84 GLY A CA 1
ATOM 623 C C . GLY A 1 84 ? 15.398 0.298 -7.391 1 98.12 84 GLY A C 1
ATOM 624 O O . GLY A 1 84 ? 15.422 -0.082 -8.562 1 98.12 84 GLY A O 1
ATOM 625 N N . SER A 1 85 ? 16.375 0.024 -6.504 1 98.19 85 SER A N 1
ATOM 626 C CA . SER A 1 85 ? 17.547 -0.722 -6.961 1 98.19 85 SER A CA 1
ATOM 627 C C . SER A 1 85 ? 17.188 -2.172 -7.27 1 98.19 85 SER A C 1
ATOM 629 O O . SER A 1 85 ? 17.766 -2.779 -8.172 1 98.19 85 SER A O 1
ATOM 631 N N . ILE A 1 86 ? 16.266 -2.754 -6.555 1 97.81 86 ILE A N 1
ATOM 632 C CA . ILE A 1 86 ? 15.844 -4.121 -6.824 1 97.81 86 ILE A CA 1
ATOM 633 C C . ILE A 1 86 ? 15.094 -4.176 -8.156 1 97.81 86 ILE A C 1
ATOM 635 O O . ILE A 1 86 ? 15.297 -5.094 -8.953 1 97.81 86 ILE A O 1
ATOM 639 N N . TYR A 1 87 ? 14.195 -3.182 -8.406 1 98.06 87 TYR A N 1
ATOM 640 C CA . TYR A 1 87 ? 13.539 -3.121 -9.703 1 98.06 87 TYR A CA 1
ATOM 641 C C . TYR A 1 87 ? 14.555 -3.061 -10.828 1 98.06 87 TYR A C 1
ATOM 643 O O . TYR A 1 87 ? 14.445 -3.787 -11.82 1 98.06 87 TYR A O 1
ATOM 651 N N . ALA A 1 88 ? 15.5 -2.162 -10.672 1 96.94 88 ALA A N 1
ATOM 652 C CA . ALA A 1 88 ? 16.531 -2.006 -11.695 1 96.94 88 ALA A CA 1
ATOM 653 C C . ALA A 1 88 ? 17.328 -3.299 -11.883 1 96.94 88 ALA A C 1
ATOM 655 O O . ALA A 1 88 ? 17.594 -3.707 -13.016 1 96.94 88 ALA A O 1
ATOM 656 N N . LEU A 1 89 ? 17.703 -3.895 -10.82 1 95.88 89 LEU A N 1
ATOM 657 C CA . LEU A 1 89 ? 18.438 -5.156 -10.859 1 95.88 89 LEU A CA 1
ATOM 658 C C . LEU A 1 89 ? 17.656 -6.211 -11.633 1 95.88 89 LEU A C 1
ATOM 660 O O . LEU A 1 89 ? 18.203 -6.891 -12.5 1 95.88 89 LEU A O 1
ATOM 664 N N . VAL A 1 90 ? 16.375 -6.309 -11.32 1 96.75 90 VAL A N 1
ATOM 665 C CA . VAL A 1 90 ? 15.539 -7.363 -11.898 1 96.75 90 VAL A CA 1
ATOM 666 C C . VAL A 1 90 ? 15.219 -7.027 -13.352 1 96.75 90 VAL A C 1
ATOM 668 O O . VAL A 1 90 ? 15.281 -7.898 -14.227 1 96.75 90 VAL A O 1
ATOM 671 N N . LEU A 1 91 ? 14.945 -5.824 -13.672 1 96.19 91 LEU A N 1
ATOM 672 C CA . LEU A 1 91 ? 14.438 -5.445 -14.984 1 96.19 91 LEU A CA 1
ATOM 673 C C . LEU A 1 91 ? 15.586 -5.207 -15.961 1 96.19 91 LEU A C 1
ATOM 675 O O . LEU A 1 91 ? 15.445 -5.457 -17.156 1 96.19 91 LEU A O 1
ATOM 679 N N . LEU A 1 92 ? 16.609 -4.699 -15.453 1 94.25 92 LEU A N 1
ATOM 680 C CA . LEU A 1 92 ? 17.719 -4.352 -16.328 1 94.25 92 LEU A CA 1
ATOM 681 C C . LEU A 1 92 ? 18.797 -5.43 -16.297 1 94.25 92 LEU A C 1
ATOM 683 O O . LEU A 1 92 ? 19.656 -5.484 -17.172 1 94.25 92 LEU A O 1
ATOM 687 N N . GLY A 1 93 ? 18.828 -6.297 -15.328 1 91.25 93 GLY A N 1
ATOM 688 C CA . GLY A 1 93 ? 19.766 -7.41 -15.234 1 91.25 93 GLY A CA 1
ATOM 689 C C . GLY A 1 93 ? 21.141 -7 -14.742 1 91.25 93 GLY A C 1
ATOM 690 O O . GLY A 1 93 ? 22.078 -7.785 -14.805 1 91.25 93 GLY A O 1
ATOM 691 N N . SER A 1 94 ? 21.297 -5.781 -14.32 1 86.06 94 SER A N 1
ATOM 692 C CA . SER A 1 94 ? 22.609 -5.32 -13.891 1 86.06 94 SER A CA 1
ATOM 693 C C . SER A 1 94 ? 22.812 -5.555 -12.391 1 86.06 94 SER A C 1
ATOM 695 O O . SER A 1 94 ? 22.062 -5.023 -11.57 1 86.06 94 SER A O 1
ATOM 697 N N . LYS A 1 95 ? 23.859 -6.293 -12.055 1 88.06 95 LYS A N 1
ATOM 698 C CA . LYS A 1 95 ? 24.172 -6.641 -10.672 1 88.06 95 LYS A CA 1
ATOM 699 C C . LYS A 1 95 ? 24.703 -5.434 -9.914 1 88.06 95 LYS A C 1
ATOM 701 O O . LYS A 1 95 ? 24.75 -5.449 -8.68 1 88.06 95 LYS A O 1
ATOM 706 N N . GLY A 1 96 ? 25.109 -4.434 -10.562 1 89.38 96 GLY A N 1
ATOM 707 C CA . GLY A 1 96 ? 25.688 -3.242 -9.953 1 89.38 96 GLY A CA 1
ATOM 708 C C . GLY A 1 96 ? 24.719 -2.539 -9.008 1 89.38 96 GLY A C 1
ATOM 709 O O . GLY A 1 96 ? 25.141 -1.789 -8.125 1 89.38 96 GLY A O 1
ATOM 710 N N . PHE A 1 97 ? 23.484 -2.863 -9.102 1 92.06 97 PHE A N 1
ATOM 711 C CA . PHE A 1 97 ? 22.484 -2.209 -8.273 1 92.06 97 PHE A CA 1
ATOM 712 C C . PHE A 1 97 ? 22.359 -2.896 -6.922 1 92.06 97 PHE A C 1
ATOM 714 O O . PHE A 1 97 ? 21.797 -2.334 -5.98 1 92.06 97 PHE A O 1
ATOM 721 N N . GLY A 1 98 ? 22.922 -4.027 -6.73 1 89.25 98 GLY A N 1
ATOM 722 C CA . GLY A 1 98 ? 22.766 -4.848 -5.539 1 89.25 98 GLY A CA 1
ATOM 723 C C . GLY A 1 98 ? 23.234 -4.156 -4.273 1 89.25 98 GLY A C 1
ATOM 724 O O . GLY A 1 98 ? 22.484 -4.059 -3.301 1 89.25 98 GLY A O 1
ATOM 725 N N . PRO A 1 99 ? 24.375 -3.596 -4.344 1 93.25 99 PRO A N 1
ATOM 726 C CA . PRO A 1 99 ? 24.922 -2.986 -3.133 1 93.25 99 PRO A CA 1
ATOM 727 C C . PRO A 1 99 ? 24.141 -1.753 -2.686 1 93.25 99 PRO A C 1
ATOM 729 O O . PRO A 1 99 ? 24.281 -1.312 -1.54 1 93.25 99 PRO A O 1
ATOM 732 N N . ILE A 1 100 ? 23.328 -1.211 -3.439 1 96.81 100 ILE A N 1
ATOM 733 C CA . ILE A 1 100 ? 22.547 -0.023 -3.133 1 96.81 100 ILE A CA 1
ATOM 734 C C . ILE A 1 100 ? 21.375 -0.398 -2.213 1 96.81 100 ILE A C 1
ATOM 736 O O . ILE A 1 100 ? 20.953 0.406 -1.38 1 96.81 100 ILE A O 1
ATOM 740 N N . THR A 1 101 ? 20.938 -1.617 -2.314 1 97.06 101 THR A N 1
ATOM 741 C CA . THR A 1 101 ? 19.719 -2.072 -1.644 1 97.06 101 THR A CA 1
ATOM 742 C C . THR A 1 101 ? 19.875 -2.008 -0.128 1 97.06 101 THR A C 1
ATOM 744 O O . THR A 1 101 ? 19.047 -1.419 0.567 1 97.06 101 THR A O 1
ATOM 747 N N . PRO A 1 102 ? 20.984 -2.559 0.447 1 97.5 102 PRO A N 1
ATOM 748 C CA . PRO A 1 102 ? 21.125 -2.473 1.902 1 97.5 102 PRO A CA 1
ATOM 749 C C . PRO A 1 102 ? 21.266 -1.035 2.4 1 97.5 102 PRO A C 1
ATOM 751 O O . PRO A 1 102 ? 20.812 -0.717 3.506 1 97.5 102 PRO A O 1
ATOM 754 N N . MET A 1 103 ? 21.844 -0.192 1.619 1 98.12 103 MET A N 1
ATOM 755 C CA . MET A 1 103 ? 21.922 1.219 1.987 1 98.12 103 MET A CA 1
ATOM 756 C C . MET A 1 103 ? 20.531 1.841 2.041 1 98.12 103 MET A C 1
ATOM 758 O O . MET A 1 103 ? 20.234 2.648 2.926 1 98.12 103 MET A O 1
ATOM 762 N N . GLY A 1 104 ? 19.719 1.463 1.108 1 98.44 104 GLY A N 1
ATOM 763 C CA . GLY A 1 104 ? 18.344 1.899 1.15 1 98.44 104 GLY A CA 1
ATOM 764 C C . GLY A 1 104 ? 17.594 1.426 2.389 1 98.44 104 GLY A C 1
ATOM 765 O O . GLY A 1 104 ? 16.875 2.201 3.025 1 98.44 104 GLY A O 1
ATOM 766 N N . GLY A 1 105 ? 17.828 0.192 2.723 1 98.5 105 GLY A N 1
ATOM 767 C CA . GLY A 1 105 ? 17.234 -0.348 3.936 1 98.5 105 GLY A CA 1
ATOM 768 C C . GLY A 1 105 ? 17.641 0.407 5.188 1 98.5 105 GLY A C 1
ATOM 769 O O . GLY A 1 105 ? 16.797 0.694 6.047 1 98.5 105 GLY A O 1
ATOM 770 N N . MET A 1 106 ? 18.859 0.7 5.262 1 98.62 106 MET A N 1
ATOM 771 C CA . MET A 1 106 ? 19.344 1.457 6.41 1 98.62 106 MET A CA 1
ATOM 772 C C . MET A 1 106 ? 18.703 2.838 6.469 1 98.62 106 MET A C 1
ATOM 774 O O . MET A 1 106 ? 18.375 3.328 7.547 1 98.62 106 MET A O 1
ATOM 778 N N . THR A 1 107 ? 18.594 3.467 5.359 1 98.75 107 THR A N 1
ATOM 779 C CA . THR A 1 107 ? 17.984 4.785 5.297 1 98.75 107 THR A CA 1
ATOM 780 C C . THR A 1 107 ? 16.516 4.715 5.746 1 98.75 107 THR A C 1
ATOM 782 O O . THR A 1 107 ? 16.047 5.594 6.469 1 98.75 107 THR A O 1
ATOM 785 N N . LEU A 1 108 ? 15.828 3.68 5.332 1 98.81 108 LEU A N 1
ATOM 786 C CA . LEU A 1 108 ? 14.461 3.471 5.797 1 98.81 108 LEU A CA 1
ATOM 787 C C . LEU A 1 108 ? 14.422 3.32 7.316 1 98.81 108 LEU A C 1
ATOM 789 O O . LEU A 1 108 ? 13.539 3.875 7.977 1 98.81 108 LEU A O 1
ATOM 793 N N . MET A 1 109 ? 15.352 2.553 7.859 1 98.81 109 MET A N 1
ATOM 794 C CA . MET A 1 109 ? 15.422 2.369 9.305 1 98.81 109 MET A CA 1
ATOM 795 C C . MET A 1 109 ? 15.617 3.705 10.016 1 98.81 109 MET A C 1
ATOM 797 O O . MET A 1 109 ? 15.031 3.943 11.07 1 98.81 109 MET A O 1
ATOM 801 N N . VAL A 1 110 ? 16.453 4.504 9.461 1 98.75 110 VAL A N 1
ATOM 802 C CA . VAL A 1 110 ? 16.656 5.84 10.008 1 98.75 110 VAL A CA 1
ATOM 803 C C . VAL A 1 110 ? 15.328 6.602 10.016 1 98.75 110 VAL A C 1
ATOM 805 O O . VAL A 1 110 ? 15 7.27 11 1 98.75 110 VAL A O 1
ATOM 808 N N . GLY A 1 111 ? 14.547 6.547 8.898 1 98.75 111 GLY A N 1
ATOM 809 C CA . GLY A 1 111 ? 13.234 7.176 8.844 1 98.75 111 GLY A CA 1
ATOM 810 C C . GLY A 1 111 ? 12.32 6.734 9.969 1 98.75 111 GLY A C 1
ATOM 811 O O . GLY A 1 111 ? 11.703 7.57 10.641 1 98.75 111 GLY A O 1
ATOM 812 N N . TRP A 1 112 ? 12.211 5.461 10.266 1 98.81 112 TRP A N 1
ATOM 813 C CA . TRP A 1 112 ? 11.398 4.93 11.352 1 98.81 112 TRP A CA 1
ATOM 814 C C . TRP A 1 112 ? 11.938 5.395 12.703 1 98.81 112 TRP A C 1
ATOM 816 O O . TRP A 1 112 ? 11.156 5.711 13.609 1 98.81 112 TRP A O 1
ATOM 826 N N . GLY A 1 113 ? 13.273 5.387 12.844 1 98.56 113 GLY A N 1
ATOM 827 C CA . GLY A 1 113 ? 13.867 5.895 14.07 1 98.56 113 GLY A CA 1
ATOM 828 C C . GLY A 1 113 ? 13.5 7.336 14.359 1 98.56 113 GLY A C 1
ATOM 829 O O . GLY A 1 113 ? 13.211 7.688 15.508 1 98.56 113 GLY A O 1
ATOM 830 N N . LEU A 1 114 ? 13.531 8.203 13.375 1 98.31 114 LEU A N 1
ATOM 831 C CA . LEU A 1 114 ? 13.164 9.609 13.531 1 98.31 114 LEU A CA 1
ATOM 832 C C . LEU A 1 114 ? 11.703 9.742 13.961 1 98.31 114 LEU A C 1
ATOM 834 O O . LEU A 1 114 ? 11.367 10.617 14.758 1 98.31 114 LEU A O 1
ATOM 838 N N . LEU A 1 115 ? 10.82 8.898 13.469 1 97.56 115 LEU A N 1
ATOM 839 C CA . LEU A 1 115 ? 9.422 8.891 13.898 1 97.56 115 LEU A CA 1
ATOM 840 C C . LEU A 1 115 ? 9.312 8.531 15.375 1 97.56 115 LEU A C 1
ATOM 842 O O . LEU A 1 115 ? 8.516 9.125 16.109 1 97.56 115 LEU A O 1
ATOM 846 N N . ALA A 1 116 ? 10.117 7.52 15.742 1 97.75 116 ALA A N 1
ATOM 847 C CA . ALA A 1 116 ? 10.109 7.125 17.156 1 97.75 116 ALA A CA 1
ATOM 848 C C . ALA A 1 116 ? 10.523 8.289 18.047 1 97.75 116 ALA A C 1
ATOM 850 O O . ALA A 1 116 ? 9.883 8.555 19.062 1 97.75 116 ALA A O 1
ATOM 851 N N . VAL A 1 117 ? 11.523 8.977 17.672 1 96.69 117 VAL A N 1
ATOM 852 C CA . VAL A 1 117 ? 12 10.133 18.422 1 96.69 117 VAL A CA 1
ATOM 853 C C . VAL A 1 117 ? 10.922 11.211 18.453 1 96.69 117 VAL A C 1
ATOM 855 O O . VAL A 1 117 ? 10.656 11.812 19.5 1 96.69 117 VAL A O 1
ATOM 858 N N . MET A 1 118 ? 10.328 11.422 17.297 1 95.25 118 MET A N 1
ATOM 859 C CA . MET A 1 118 ? 9.258 12.414 17.219 1 95.25 118 MET A CA 1
ATOM 860 C C . MET A 1 118 ? 8.141 12.086 18.203 1 95.25 118 MET A C 1
ATOM 862 O O . MET A 1 118 ? 7.637 12.969 18.891 1 95.25 118 MET A O 1
ATOM 866 N N . ALA A 1 119 ? 7.707 10.859 18.297 1 94.12 119 ALA A N 1
ATOM 867 C CA . ALA A 1 119 ? 6.621 10.438 19.172 1 94.12 119 ALA A CA 1
ATOM 868 C C . ALA A 1 119 ? 7.012 10.602 20.641 1 94.12 119 ALA A C 1
ATOM 870 O O . ALA A 1 119 ? 6.164 10.906 21.484 1 94.12 119 ALA A O 1
ATOM 871 N N . MET A 1 120 ? 8.258 10.414 20.922 1 93.5 120 MET A N 1
ATOM 872 C CA . MET A 1 120 ? 8.75 10.508 22.297 1 93.5 120 MET A CA 1
ATOM 873 C C . MET A 1 120 ? 8.82 11.961 22.75 1 93.5 120 MET A C 1
ATOM 875 O O . MET A 1 120 ? 8.508 12.273 23.891 1 93.5 120 MET A O 1
ATOM 879 N N . VAL A 1 121 ? 9.211 12.852 21.953 1 88.94 121 VAL A N 1
ATOM 880 C CA . VAL A 1 121 ? 9.398 14.25 22.328 1 88.94 121 VAL A CA 1
ATOM 881 C C . VAL A 1 121 ? 8.039 14.93 22.469 1 88.94 121 VAL A C 1
ATOM 883 O O . VAL A 1 121 ? 7.848 15.766 23.359 1 88.94 121 VAL A O 1
ATOM 886 N N . LYS A 1 122 ? 7.086 14.672 21.609 1 76.06 122 LYS A N 1
ATOM 887 C CA . LYS A 1 122 ? 5.766 15.281 21.75 1 76.06 122 LYS A CA 1
ATOM 888 C C . LYS A 1 122 ? 4.953 14.617 22.859 1 76.06 122 LYS A C 1
ATOM 890 O O . LYS A 1 122 ? 4.109 15.258 23.484 1 76.06 122 LYS A O 1
ATOM 895 N N . GLY A 1 123 ? 4.82 13.289 22.922 1 62.78 123 GLY A N 1
ATOM 896 C CA . GLY A 1 123 ? 4.148 12.672 24.047 1 62.78 123 GLY A CA 1
ATOM 897 C C . GLY A 1 123 ? 4.617 13.203 25.391 1 62.78 123 GLY A C 1
ATOM 898 O O . GLY A 1 123 ? 3.857 13.211 26.359 1 62.78 123 GLY A O 1
ATOM 899 N N . GLY A 1 124 ? 5.773 13.617 25.5 1 50.84 124 GLY A N 1
ATOM 900 C CA . GLY A 1 124 ? 6.258 14.211 26.734 1 50.84 124 GLY A CA 1
ATOM 901 C C . GLY A 1 124 ? 5.676 15.578 27 1 50.84 124 GLY A C 1
ATOM 902 O O . GLY A 1 124 ? 5.656 16.031 28.156 1 50.84 124 GLY A O 1
ATOM 903 N N . GLU A 1 125 ? 5.348 16.344 25.969 1 48.72 125 GLU A N 1
ATOM 904 C CA . GLU A 1 125 ? 4.832 17.672 26.25 1 48.72 125 GLU A CA 1
ATOM 905 C C . GLU A 1 125 ? 3.371 17.625 26.688 1 48.72 125 GLU A C 1
ATOM 907 O O . GLU A 1 125 ? 2.846 18.609 27.219 1 48.72 125 GLU A O 1
ATOM 912 N N . ARG A 1 126 ? 2.508 16.625 26.25 1 50.81 126 ARG A N 1
ATOM 913 C CA . ARG A 1 126 ? 1.11 16.609 26.672 1 50.81 126 ARG A CA 1
ATOM 914 C C . ARG A 1 126 ? 0.97 16.016 28.062 1 50.81 126 ARG A C 1
ATOM 916 O O . ARG A 1 126 ? -0.119 16.031 28.641 1 50.81 126 ARG A O 1
ATOM 923 N N . GLU A 1 127 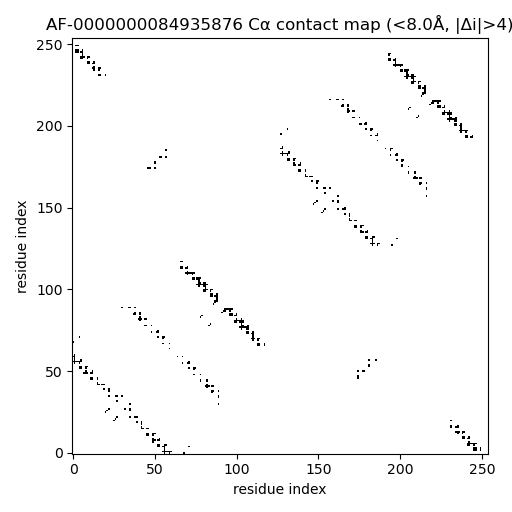? 1.957 15.375 28.641 1 41.28 127 GLU A N 1
ATOM 924 C CA . GLU A 1 127 ? 1.819 15.086 30.062 1 41.28 127 GLU A CA 1
ATOM 925 C C . GLU A 1 127 ? 2.287 16.266 30.906 1 41.28 127 GLU A C 1
ATOM 927 O O . GLU A 1 127 ? 3.262 16.938 30.578 1 41.28 127 GLU A O 1
ATOM 932 N N . MET B 1 1 ? -18.875 10.484 6.059 1 95 1 MET B N 1
ATOM 933 C CA . MET B 1 1 ? -18.141 9.562 5.203 1 95 1 MET B CA 1
ATOM 934 C C . MET B 1 1 ? -16.828 9.125 5.871 1 95 1 MET B C 1
ATOM 936 O O . MET B 1 1 ? -16.453 7.957 5.801 1 95 1 MET B O 1
ATOM 940 N N . SER B 1 2 ? -16.266 9.945 6.656 1 95.88 2 SER B N 1
ATOM 941 C CA . SER B 1 2 ? -15.031 9.609 7.359 1 95.88 2 SER B CA 1
ATOM 942 C C . SER B 1 2 ? -15.234 8.438 8.312 1 95.88 2 SER B C 1
ATOM 944 O O . SER B 1 2 ? -14.508 7.441 8.25 1 95.88 2 SER B O 1
ATOM 946 N N . ARG B 1 3 ? -16.25 8.5 9.125 1 96.88 3 ARG B N 1
ATOM 947 C CA . ARG B 1 3 ? -16.531 7.445 10.094 1 96.88 3 ARG B CA 1
ATOM 948 C C . ARG B 1 3 ? -16.797 6.113 9.398 1 96.88 3 ARG B C 1
ATOM 950 O O . ARG B 1 3 ? -16.344 5.062 9.859 1 96.88 3 ARG B O 1
ATOM 957 N N . LEU B 1 4 ? -17.547 6.152 8.367 1 98 4 LEU B N 1
ATOM 958 C CA . LEU B 1 4 ? -17.859 4.941 7.609 1 98 4 LEU B CA 1
ATOM 959 C C . LEU B 1 4 ? -16.594 4.328 7.016 1 98 4 LEU B C 1
ATOM 961 O O 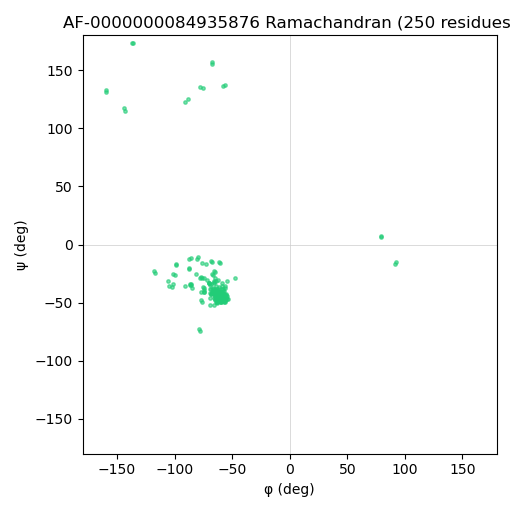. LEU B 1 4 ? -16.406 3.111 7.086 1 98 4 LEU B O 1
ATOM 965 N N . PHE B 1 5 ? -15.75 5.16 6.359 1 98.69 5 PHE B N 1
ATOM 966 C CA . PHE B 1 5 ? -14.5 4.66 5.797 1 98.69 5 PHE B CA 1
ATOM 967 C C . PHE B 1 5 ? -13.625 4.043 6.883 1 98.69 5 PHE B C 1
ATOM 969 O O . PHE B 1 5 ? -13.008 2.994 6.672 1 98.69 5 PHE B O 1
ATOM 976 N N . LEU B 1 6 ? -13.547 4.641 8.055 1 98.5 6 LEU B N 1
ATOM 977 C CA . LEU B 1 6 ? -12.75 4.105 9.156 1 98.5 6 LEU B CA 1
ATOM 978 C C . LEU B 1 6 ? -13.312 2.775 9.641 1 98.5 6 LEU B C 1
ATOM 980 O O . LEU B 1 6 ? -12.555 1.844 9.922 1 98.5 6 LEU B O 1
ATOM 984 N N . LEU B 1 7 ? -14.602 2.693 9.727 1 98.69 7 LEU B N 1
ATOM 985 C CA . LEU B 1 7 ? -15.234 1.439 10.117 1 98.69 7 LEU B CA 1
ATOM 986 C C . LEU B 1 7 ? -14.93 0.337 9.109 1 98.69 7 LEU B C 1
ATOM 988 O O . LEU B 1 7 ? -14.516 -0.761 9.484 1 98.69 7 LEU B O 1
ATOM 992 N N . ILE B 1 8 ? -15.094 0.571 7.887 1 98.69 8 ILE B N 1
ATOM 993 C CA . ILE B 1 8 ? -14.875 -0.421 6.84 1 98.69 8 ILE B CA 1
ATOM 994 C C . ILE B 1 8 ? -13.398 -0.815 6.809 1 98.69 8 ILE B C 1
ATOM 996 O O . ILE B 1 8 ? -13.07 -1.994 6.66 1 98.69 8 ILE B O 1
ATOM 1000 N N . ALA B 1 9 ? -12.508 0.199 6.887 1 98.75 9 ALA B N 1
ATOM 1001 C CA . ALA B 1 9 ? -11.078 -0.088 6.934 1 98.75 9 ALA B CA 1
ATOM 1002 C C . ALA B 1 9 ? -10.75 -1.062 8.062 1 98.75 9 ALA B C 1
ATOM 1004 O O . ALA B 1 9 ? -10 -2.023 7.859 1 98.75 9 ALA B O 1
ATOM 1005 N N . ALA B 1 10 ? -11.273 -0.837 9.258 1 98.69 10 ALA B N 1
ATOM 1006 C CA . ALA B 1 10 ? -11.023 -1.693 10.414 1 98.69 10 ALA B CA 1
ATOM 1007 C C . ALA B 1 10 ? -11.547 -3.107 10.172 1 98.69 10 ALA B C 1
ATOM 1009 O O . ALA B 1 10 ? -10.883 -4.09 10.508 1 98.69 10 ALA B O 1
ATOM 1010 N N . LEU B 1 11 ? -12.703 -3.211 9.617 1 98.56 11 LEU B N 1
ATOM 1011 C CA . LEU B 1 11 ? -13.297 -4.516 9.344 1 98.56 11 LEU B CA 1
ATOM 1012 C C . LEU B 1 11 ? -12.492 -5.258 8.281 1 98.56 11 LEU B C 1
ATOM 1014 O O . LEU B 1 11 ? -12.312 -6.477 8.367 1 98.56 11 LEU B O 1
ATOM 1018 N N . LEU B 1 12 ? -12.062 -4.547 7.316 1 98.56 12 LEU B N 1
ATOM 1019 C CA . LEU B 1 12 ? -11.242 -5.156 6.273 1 98.56 12 LEU B CA 1
ATOM 1020 C C . LEU B 1 12 ? -9.914 -5.645 6.844 1 98.56 12 LEU B C 1
ATOM 1022 O O . LEU B 1 12 ? -9.414 -6.699 6.445 1 98.56 12 LEU B O 1
ATOM 1026 N N . GLY B 1 13 ? -9.312 -4.832 7.723 1 98.44 13 GLY B N 1
ATOM 1027 C CA . GLY B 1 13 ? -8.109 -5.293 8.398 1 98.44 13 GLY B CA 1
ATOM 1028 C C . GLY B 1 13 ? -8.336 -6.535 9.242 1 98.44 13 GLY B C 1
ATOM 1029 O O . GLY B 1 13 ? -7.527 -7.465 9.219 1 98.44 13 GLY B O 1
ATOM 1030 N N . LEU B 1 14 ? -9.438 -6.547 9.984 1 98.62 14 LEU B N 1
ATOM 1031 C CA . LEU B 1 14 ? -9.828 -7.711 10.773 1 98.62 14 LEU B CA 1
ATOM 1032 C C . LEU B 1 14 ? -9.961 -8.945 9.891 1 98.62 14 LEU B C 1
ATOM 1034 O O . LEU B 1 14 ? -9.383 -9.992 10.195 1 98.62 14 LEU B O 1
ATOM 1038 N N . LEU B 1 15 ? -10.656 -8.836 8.82 1 98.5 15 LEU B N 1
ATOM 1039 C CA . LEU B 1 15 ? -10.875 -9.938 7.895 1 98.5 15 LEU B CA 1
ATOM 1040 C C . LEU B 1 15 ? -9.562 -10.391 7.27 1 98.5 15 LEU B C 1
ATOM 1042 O O . LEU B 1 15 ? -9.305 -11.594 7.152 1 98.5 15 LEU B O 1
ATOM 1046 N N . ALA B 1 16 ? -8.734 -9.422 6.824 1 98.5 16 ALA B N 1
ATOM 1047 C CA . ALA B 1 16 ? -7.449 -9.75 6.215 1 98.5 16 ALA B CA 1
ATOM 1048 C C . ALA B 1 16 ? -6.578 -10.562 7.172 1 98.5 16 ALA B C 1
ATOM 1050 O O . ALA B 1 16 ? -5.879 -11.484 6.754 1 98.5 16 ALA B O 1
ATOM 1051 N N . THR B 1 17 ? -6.621 -10.18 8.477 1 98.69 17 THR B N 1
ATOM 1052 C CA . THR B 1 17 ? -5.852 -10.906 9.477 1 98.69 17 THR B CA 1
ATOM 1053 C C . THR B 1 17 ? -6.312 -12.359 9.562 1 98.69 17 THR B C 1
ATOM 1055 O O . THR B 1 17 ? -5.492 -13.281 9.555 1 98.69 17 THR B O 1
ATOM 1058 N N . GLY B 1 18 ? -7.559 -12.578 9.633 1 98.25 18 GLY B N 1
ATOM 1059 C CA . GLY B 1 18 ? -8.094 -13.93 9.672 1 98.25 18 GLY B CA 1
ATOM 1060 C C . GLY B 1 18 ? -7.801 -14.719 8.414 1 98.25 18 GLY B C 1
ATOM 1061 O O . GLY B 1 18 ? -7.391 -15.883 8.484 1 98.25 18 GLY B O 1
ATOM 1062 N N . LEU B 1 19 ? -8.008 -14.156 7.27 1 98.38 19 LEU B N 1
ATOM 1063 C CA . LEU B 1 19 ? -7.746 -14.812 5.992 1 98.38 19 LEU B CA 1
ATOM 1064 C C . LEU B 1 19 ? -6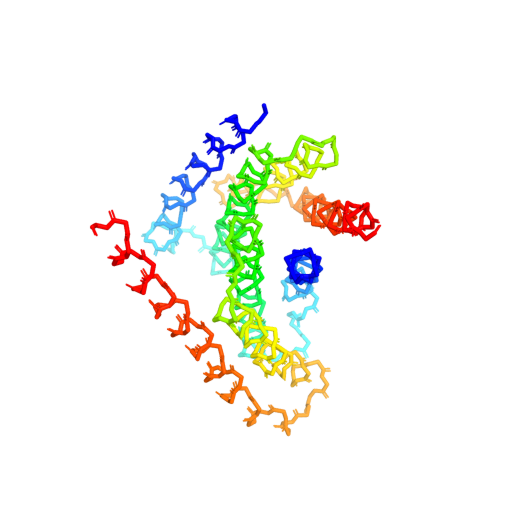.258 -15.094 5.828 1 98.38 19 LEU B C 1
ATOM 1066 O O . LEU B 1 19 ? -5.875 -16.109 5.246 1 98.38 19 LEU B O 1
ATOM 1070 N N . GLY B 1 20 ? -5.465 -14.125 6.281 1 98 20 GLY B N 1
ATOM 1071 C CA . GLY B 1 20 ? -4.031 -14.375 6.266 1 98 20 GLY B CA 1
ATOM 1072 C C . GLY B 1 20 ? -3.627 -15.594 7.07 1 98 20 GLY B C 1
ATOM 1073 O O . GLY B 1 20 ? -2.779 -16.375 6.633 1 98 20 GLY B O 1
ATOM 1074 N N . ALA B 1 21 ? -4.141 -15.703 8.25 1 97.69 21 ALA B N 1
ATOM 1075 C CA . ALA B 1 21 ? -3.879 -16.891 9.07 1 97.69 21 ALA B CA 1
ATOM 1076 C C . ALA B 1 21 ? -4.309 -18.156 8.344 1 97.69 21 ALA B C 1
ATOM 1078 O O . ALA B 1 21 ? -3.572 -19.141 8.328 1 97.69 21 ALA B O 1
ATOM 1079 N N . TYR B 1 22 ? -5.449 -18.141 7.77 1 98.06 22 TYR B N 1
ATOM 1080 C CA . TYR B 1 22 ? -5.926 -19.297 7.016 1 98.06 22 TYR B CA 1
ATOM 1081 C C . TYR B 1 22 ? -4.996 -19.594 5.848 1 98.06 22 TYR B C 1
ATOM 1083 O O . TYR B 1 22 ? -4.727 -20.766 5.555 1 98.06 22 TYR B O 1
ATOM 1091 N N . GLY B 1 23 ? -4.578 -18.594 5.109 1 96.75 23 GLY B N 1
ATOM 1092 C CA . GLY B 1 23 ? -3.641 -18.781 4.016 1 96.75 23 GLY B CA 1
ATOM 1093 C C . GLY B 1 23 ? -2.344 -19.438 4.441 1 96.75 23 GLY B C 1
ATOM 1094 O O . GLY B 1 23 ? -1.781 -20.25 3.707 1 96.75 23 GLY B O 1
ATOM 1095 N N . ALA B 1 24 ? -1.863 -19.125 5.652 1 95.56 24 ALA B N 1
ATOM 1096 C CA . ALA B 1 24 ? -0.574 -19.609 6.137 1 95.56 24 ALA B CA 1
ATOM 1097 C C . ALA B 1 24 ? -0.713 -21 6.773 1 95.56 24 ALA B C 1
ATOM 1099 O O . ALA B 1 24 ? 0.17 -21.844 6.633 1 95.56 24 ALA B O 1
ATOM 1100 N N . HIS B 1 25 ? -1.795 -21.25 7.418 1 96.19 25 HIS B N 1
ATOM 1101 C CA . HIS B 1 25 ? -1.886 -22.453 8.25 1 96.19 25 HIS B CA 1
ATOM 1102 C C . HIS B 1 25 ? -2.963 -23.391 7.73 1 96.19 25 HIS B C 1
ATOM 1104 O O . HIS B 1 25 ? -2.939 -24.594 8.031 1 96.19 25 HIS B O 1
ATOM 1110 N N . GLY B 1 26 ? -3.836 -22.969 7.102 1 95.62 26 GLY B N 1
ATOM 1111 C CA . GLY B 1 26 ? -4.98 -23.781 6.719 1 95.62 26 GLY B CA 1
ATOM 1112 C C . GLY B 1 26 ? -4.965 -24.203 5.258 1 95.62 26 GLY B C 1
ATOM 1113 O O . GLY B 1 26 ? -5.371 -25.312 4.918 1 95.62 26 GLY B O 1
ATOM 1114 N N . LEU B 1 27 ? -4.488 -23.359 4.367 1 95.75 27 LEU B N 1
ATOM 1115 C CA . LEU B 1 27 ? -4.641 -23.516 2.926 1 95.75 27 LEU B CA 1
ATOM 1116 C C . LEU B 1 27 ? -3.553 -24.422 2.357 1 95.75 27 LEU B C 1
ATOM 1118 O O . LEU B 1 27 ? 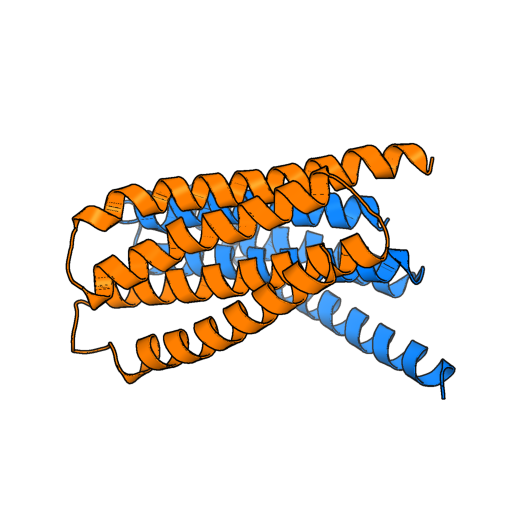-3.811 -25.203 1.446 1 95.75 27 LEU B O 1
ATOM 1122 N N . PRO B 1 28 ? -2.283 -24.281 2.943 1 95.75 28 PRO B N 1
ATOM 1123 C CA . PRO B 1 28 ? -1.24 -25.141 2.371 1 95.75 28 PRO B CA 1
ATOM 1124 C C . PRO B 1 28 ? -1.604 -26.625 2.41 1 95.75 28 PRO B C 1
ATOM 1126 O O . PRO B 1 28 ? -2.109 -27.109 3.426 1 95.75 28 PRO B O 1
ATOM 1129 N N . GLY B 1 29 ? -1.295 -27.312 1.243 1 96.25 29 GLY B N 1
ATOM 1130 C CA . GLY B 1 29 ? -1.629 -28.734 1.147 1 96.25 29 GLY B CA 1
ATOM 1131 C C . GLY B 1 29 ? -3.002 -28.984 0.553 1 96.25 29 GLY B C 1
ATOM 1132 O O . GLY B 1 29 ? -3.309 -30.094 0.13 1 96.25 29 GLY B O 1
ATOM 1133 N N . LYS B 1 30 ? -3.818 -28 0.509 1 96.88 30 LYS B N 1
ATOM 1134 C CA . LYS B 1 30 ? -5.176 -28.156 -0.008 1 96.88 30 LYS B CA 1
ATOM 1135 C C . LYS B 1 30 ? -5.273 -27.672 -1.449 1 96.88 30 LYS B C 1
ATOM 1137 O O . LYS B 1 30 ? -6.18 -28.062 -2.186 1 96.88 30 LYS B O 1
ATOM 1142 N N . VAL B 1 31 ? -4.422 -26.797 -1.786 1 95.75 31 VAL B N 1
ATOM 1143 C CA . VAL B 1 31 ? -4.359 -26.25 -3.139 1 95.75 31 VAL B CA 1
ATOM 1144 C C . VAL B 1 31 ? -2.906 -26.172 -3.598 1 95.75 31 VAL B C 1
ATOM 1146 O O . VAL B 1 31 ? -1.986 -26.438 -2.818 1 95.75 31 VAL B O 1
ATOM 1149 N N . SER B 1 32 ? -2.672 -25.812 -4.867 1 94.69 32 SER B N 1
ATOM 1150 C CA . SER B 1 32 ? -1.315 -25.719 -5.398 1 94.69 32 SER B CA 1
ATOM 1151 C C . SER B 1 32 ? -0.54 -24.578 -4.75 1 94.69 32 SER B C 1
ATOM 1153 O O . SER B 1 32 ? -1.135 -23.609 -4.273 1 94.69 32 SER B O 1
ATOM 1155 N N . PRO B 1 33 ? 0.78 -24.625 -4.75 1 93.5 33 PRO B N 1
ATOM 1156 C CA . PRO B 1 33 ? 1.593 -23.547 -4.199 1 93.5 33 PRO B CA 1
ATOM 1157 C C . PRO B 1 33 ? 1.33 -22.203 -4.887 1 93.5 33 PRO B C 1
ATOM 1159 O O . PRO B 1 33 ? 1.372 -21.156 -4.238 1 93.5 33 PRO B O 1
ATOM 1162 N N . HIS B 1 34 ? 1.079 -22.281 -6.16 1 91.56 34 HIS B N 1
ATOM 1163 C CA . HIS B 1 34 ? 0.788 -21.062 -6.902 1 91.56 34 HIS B CA 1
ATOM 1164 C C . HIS B 1 34 ? -0.479 -20.391 -6.383 1 91.56 34 HIS B C 1
ATOM 1166 O O . HIS B 1 34 ? -0.53 -19.156 -6.254 1 91.56 34 HIS B O 1
ATOM 1172 N N . LEU B 1 35 ? -1.492 -21.188 -6.098 1 94.88 35 LEU B N 1
ATOM 1173 C CA . LEU B 1 35 ? -2.75 -20.641 -5.59 1 94.88 35 LEU B CA 1
ATOM 1174 C C . LEU B 1 35 ? -2.578 -20.125 -4.168 1 94.88 35 LEU B C 1
ATOM 1176 O O . LEU B 1 35 ? -3.211 -19.125 -3.787 1 94.88 35 LEU B O 1
ATOM 1180 N N . VAL B 1 36 ? -1.729 -20.75 -3.371 1 96.25 36 VAL B N 1
ATOM 1181 C CA . VAL B 1 36 ? -1.418 -20.234 -2.039 1 96.25 36 VAL B CA 1
ATOM 1182 C C . VAL B 1 36 ? -0.762 -18.859 -2.152 1 96.25 36 VAL B C 1
ATOM 1184 O O . VAL B 1 36 ? -1.123 -17.922 -1.427 1 96.25 36 VAL B O 1
ATOM 1187 N N . ASP B 1 37 ? 0.161 -18.734 -3.094 1 94.06 37 ASP B N 1
ATOM 1188 C CA . ASP B 1 37 ? 0.844 -17.469 -3.303 1 94.06 37 ASP B CA 1
ATOM 1189 C C . ASP B 1 37 ? -0.14 -16.375 -3.732 1 94.06 37 ASP B C 1
ATOM 1191 O O . ASP B 1 37 ? -0.058 -15.242 -3.268 1 94.06 37 ASP B O 1
ATOM 1195 N N . SER B 1 38 ? -1.011 -16.766 -4.598 1 94.5 38 SER B N 1
ATOM 1196 C CA . SER B 1 38 ? -2.02 -15.82 -5.051 1 94.5 38 SER B CA 1
ATOM 1197 C C . SER B 1 38 ? -2.916 -15.375 -3.898 1 94.5 38 SER B C 1
ATOM 1199 O O . SER B 1 38 ? -3.248 -14.195 -3.783 1 94.5 38 SER B O 1
ATOM 1201 N N . PHE B 1 39 ? -3.303 -16.297 -3.043 1 97.44 39 PHE B N 1
ATOM 1202 C CA . PHE B 1 39 ? -4.117 -16.016 -1.869 1 97.44 39 PHE B CA 1
ATOM 1203 C C . PHE B 1 39 ? -3.396 -15.055 -0.93 1 97.44 39 PHE B C 1
ATOM 1205 O O . PHE B 1 39 ? -3.986 -14.086 -0.453 1 97.44 39 PHE B O 1
ATOM 1212 N N . ASN B 1 40 ? -2.145 -15.273 -0.731 1 97 40 ASN B N 1
ATOM 1213 C CA . ASN B 1 40 ? -1.357 -14.406 0.146 1 97 40 ASN B CA 1
ATOM 1214 C C . ASN B 1 40 ? -1.185 -13.016 -0.447 1 97 40 ASN B C 1
ATOM 1216 O O . ASN B 1 40 ? -1.167 -12.023 0.284 1 97 40 ASN B O 1
ATOM 1220 N N . THR B 1 41 ? -1.008 -12.953 -1.734 1 96.5 41 THR B N 1
ATOM 1221 C CA . THR B 1 41 ? -0.959 -11.656 -2.398 1 96.5 41 THR B CA 1
ATOM 1222 C C . THR B 1 41 ? -2.258 -10.891 -2.178 1 96.5 41 THR B C 1
ATOM 1224 O O . THR B 1 41 ? -2.236 -9.688 -1.881 1 96.5 41 THR B O 1
ATOM 1227 N N . ALA B 1 42 ? -3.377 -11.578 -2.305 1 97.62 42 ALA B N 1
ATOM 1228 C CA . ALA B 1 42 ? -4.68 -10.969 -2.062 1 97.62 42 ALA B CA 1
ATOM 1229 C C . ALA B 1 42 ? -4.77 -10.414 -0.642 1 97.62 42 ALA B C 1
ATOM 1231 O O . ALA B 1 42 ? -5.266 -9.305 -0.43 1 97.62 42 ALA B O 1
ATOM 1232 N N . VAL B 1 43 ? -4.316 -11.164 0.306 1 98.38 43 VAL B N 1
ATOM 1233 C CA . VAL B 1 43 ? -4.324 -10.758 1.707 1 98.38 43 VAL B CA 1
ATOM 1234 C C . VAL B 1 43 ? -3.471 -9.508 1.887 1 98.38 43 VAL B C 1
ATOM 1236 O O . VAL B 1 43 ? -3.889 -8.547 2.543 1 98.38 43 VAL B O 1
ATOM 1239 N N . GLN B 1 44 ? -2.303 -9.516 1.329 1 97.75 44 GLN B N 1
ATOM 1240 C CA . GLN B 1 44 ? -1.403 -8.375 1.451 1 97.75 44 GLN B CA 1
ATOM 1241 C C . GLN B 1 44 ? -2.029 -7.113 0.855 1 97.75 44 GLN B C 1
ATOM 1243 O O . GLN B 1 44 ? -2.012 -6.051 1.479 1 97.75 44 GLN B O 1
ATOM 1248 N N . TYR B 1 45 ? -2.562 -7.215 -0.3 1 98.5 45 TYR B N 1
ATOM 1249 C CA . TYR B 1 45 ? -3.16 -6.059 -0.959 1 98.5 45 TYR B CA 1
ATOM 1250 C C . TYR B 1 45 ? -4.371 -5.555 -0.182 1 98.5 45 TYR B C 1
ATOM 1252 O O . TYR B 1 45 ? -4.637 -4.352 -0.146 1 98.5 45 TYR B O 1
ATOM 1260 N N . GLN B 1 46 ? -5.145 -6.477 0.363 1 98.5 46 GLN B N 1
ATOM 1261 C CA . GLN B 1 46 ? -6.25 -6.078 1.229 1 98.5 46 GLN B CA 1
ATOM 1262 C C . GLN B 1 46 ? -5.746 -5.27 2.422 1 98.5 46 GLN B C 1
ATOM 1264 O O . GLN B 1 46 ? -6.328 -4.238 2.771 1 98.5 46 GLN B O 1
ATOM 1269 N N . PHE B 1 47 ? -4.648 -5.699 3.031 1 98.38 47 PHE B N 1
ATOM 1270 C CA . PHE B 1 47 ? -4.082 -4.953 4.148 1 98.38 47 PHE B CA 1
ATOM 1271 C C . PHE B 1 47 ? -3.635 -3.564 3.699 1 98.38 47 PHE B C 1
ATOM 1273 O O . PHE B 1 47 ? -3.943 -2.568 4.355 1 98.38 47 PHE B O 1
ATOM 1280 N N . PHE B 1 48 ? -2.852 -3.506 2.609 1 98.31 48 PHE B N 1
ATOM 1281 C CA . PHE B 1 48 ? -2.332 -2.232 2.125 1 98.31 48 PHE B CA 1
ATOM 1282 C C . PHE B 1 48 ? -3.467 -1.244 1.881 1 98.31 48 PHE B C 1
ATOM 1284 O O . PHE B 1 48 ? -3.379 -0.08 2.277 1 98.31 48 PHE B O 1
ATOM 1291 N N . HIS B 1 49 ? -4.484 -1.725 1.288 1 98.75 49 HIS B N 1
ATOM 1292 C CA . HIS B 1 49 ? -5.52 -0.789 0.865 1 98.75 49 HIS B CA 1
ATOM 1293 C C . HIS B 1 49 ? -6.535 -0.551 1.978 1 98.75 49 HIS B C 1
ATOM 1295 O O . HIS B 1 49 ? -7.23 0.467 1.982 1 98.75 49 HIS B O 1
ATOM 1301 N N . ALA B 1 50 ? -6.633 -1.449 2.977 1 98.69 50 ALA B N 1
ATOM 1302 C CA . ALA B 1 50 ? -7.348 -1.134 4.211 1 98.69 50 ALA B CA 1
ATOM 1303 C C . ALA B 1 50 ? -6.676 0.021 4.949 1 98.69 50 ALA B C 1
ATOM 1305 O O . ALA B 1 50 ? -7.352 0.93 5.438 1 98.69 50 ALA B O 1
ATOM 1306 N N . LEU B 1 51 ? -5.387 -0.04 4.996 1 98.38 51 LEU B N 1
ATOM 1307 C CA . LEU B 1 51 ? -4.637 1.017 5.668 1 98.38 51 LEU B CA 1
ATOM 1308 C C . LEU B 1 51 ? -4.719 2.324 4.887 1 98.38 51 LEU B C 1
ATOM 1310 O O . LEU B 1 51 ? -4.816 3.4 5.477 1 98.38 51 LEU B O 1
ATOM 1314 N N . ALA B 1 52 ? -4.688 2.246 3.574 1 98.75 52 ALA B N 1
ATOM 1315 C CA . ALA B 1 52 ? -4.891 3.445 2.766 1 98.75 52 ALA B CA 1
ATOM 1316 C C . ALA B 1 52 ? -6.27 4.047 3.016 1 98.75 52 ALA B C 1
ATOM 1318 O O . ALA B 1 52 ? -6.41 5.27 3.119 1 98.75 52 ALA B O 1
ATOM 1319 N N . LEU B 1 53 ? -7.293 3.168 3.092 1 98.75 53 LEU B N 1
ATOM 1320 C CA . LEU B 1 53 ? -8.648 3.617 3.385 1 98.75 53 LEU B CA 1
ATOM 1321 C C . LEU B 1 53 ? -8.719 4.285 4.754 1 98.75 53 LEU B C 1
ATOM 1323 O O . LEU B 1 53 ? -9.422 5.285 4.926 1 98.75 53 LEU B O 1
ATOM 1327 N N . MET B 1 54 ? -8.062 3.699 5.699 1 98.62 54 MET B N 1
ATOM 1328 C CA . MET B 1 54 ? -7.992 4.316 7.02 1 98.62 54 MET B CA 1
ATOM 1329 C C . MET B 1 54 ? -7.387 5.715 6.934 1 98.62 54 MET B C 1
ATOM 1331 O O . MET B 1 54 ? -7.906 6.656 7.539 1 98.62 54 MET B O 1
ATOM 1335 N N . ALA B 1 55 ? -6.305 5.871 6.188 1 98.31 55 ALA B N 1
ATOM 1336 C CA . ALA B 1 55 ? -5.664 7.172 6.004 1 98.31 55 ALA B CA 1
ATOM 1337 C C . ALA B 1 55 ? -6.617 8.164 5.34 1 98.31 55 ALA B C 1
ATOM 1339 O O . ALA B 1 55 ? -6.66 9.336 5.711 1 98.31 55 ALA B O 1
ATOM 1340 N N . ILE B 1 56 ? -7.348 7.723 4.355 1 98.38 56 ILE B N 1
ATOM 1341 C CA . ILE B 1 56 ? -8.328 8.562 3.678 1 98.38 56 ILE B CA 1
ATOM 1342 C C . ILE B 1 56 ? -9.391 9.023 4.672 1 98.38 56 ILE B C 1
ATOM 1344 O O . ILE B 1 56 ? -9.781 10.195 4.676 1 98.38 56 ILE B O 1
ATOM 1348 N N . GLY B 1 57 ? -9.898 8.078 5.477 1 98.19 57 GLY B N 1
ATOM 1349 C CA . GLY B 1 57 ? -10.852 8.445 6.508 1 98.19 57 GLY B CA 1
ATOM 1350 C C . GLY B 1 57 ? -10.336 9.516 7.453 1 98.19 57 GLY B C 1
ATOM 1351 O O . GLY B 1 57 ? -11.055 10.461 7.781 1 98.19 57 GLY B O 1
ATOM 1352 N N . LEU B 1 58 ? -9.117 9.344 7.902 1 96.56 58 LEU B N 1
ATOM 1353 C CA . LEU B 1 58 ? -8.5 10.32 8.789 1 96.56 58 LEU B CA 1
ATOM 1354 C C . LEU B 1 58 ? -8.336 11.664 8.078 1 96.56 58 LEU B C 1
ATOM 1356 O O . LEU B 1 58 ? -8.516 12.719 8.688 1 96.56 58 LEU B O 1
ATOM 1360 N N . TRP B 1 59 ? -7.902 11.617 6.805 1 96.56 59 TRP B N 1
ATOM 1361 C CA . TRP B 1 59 ? -7.77 12.836 6.016 1 96.56 59 TRP B CA 1
ATOM 1362 C C . TRP B 1 59 ? -9.102 13.562 5.902 1 96.56 59 TRP B C 1
ATOM 1364 O O . TRP B 1 59 ? -9.164 14.789 6.043 1 96.56 59 TRP B O 1
ATOM 1374 N N . LEU B 1 60 ? -10.211 12.836 5.766 1 96.25 60 LEU B N 1
ATOM 1375 C CA . LEU B 1 60 ? -11.555 13.391 5.637 1 96.25 60 LEU B CA 1
ATOM 1376 C C . LEU B 1 60 ? -11.984 14.094 6.922 1 96.25 60 LEU B C 1
ATOM 1378 O O . LEU B 1 60 ? -12.82 15 6.891 1 96.25 60 LEU B O 1
ATOM 1382 N N . MET B 1 61 ? -11.406 13.664 8.047 1 94.44 61 MET B N 1
ATOM 1383 C CA . MET B 1 61 ? -11.703 14.328 9.305 1 94.44 61 MET B CA 1
ATOM 1384 C C . MET B 1 61 ? -11.18 15.758 9.305 1 94.44 61 MET B C 1
ATOM 1386 O O . MET B 1 61 ? -11.688 16.609 10.031 1 94.44 61 MET B O 1
ATOM 1390 N N . ARG B 1 62 ? -10.227 16 8.492 1 91.06 62 ARG B N 1
ATOM 1391 C CA . ARG B 1 62 ? -9.578 17.312 8.469 1 91.06 62 ARG B CA 1
ATOM 1392 C C . ARG B 1 62 ? -10.086 18.141 7.293 1 91.06 62 ARG B C 1
ATOM 1394 O O . ARG B 1 62 ? -10.164 19.375 7.391 1 91.06 62 ARG B O 1
ATOM 1401 N N . GLU B 1 63 ? -10.32 17.453 6.238 1 90.69 63 GLU B N 1
ATOM 1402 C CA . GLU B 1 63 ? -10.703 18.141 5.004 1 90.69 63 GLU B CA 1
ATOM 1403 C C . GLU B 1 63 ? -11.75 17.328 4.23 1 90.69 63 GLU B C 1
ATOM 1405 O O . GLU B 1 63 ? -11.445 16.281 3.684 1 90.69 63 GLU B O 1
ATOM 1410 N N . GLN B 1 64 ? -13 17.953 4.121 1 92.06 64 GLN B N 1
ATOM 1411 C CA . GLN B 1 64 ? -14.023 17.312 3.309 1 92.06 64 GLN B CA 1
ATOM 1412 C C . GLN B 1 64 ? -13.742 17.484 1.82 1 92.06 64 GLN B C 1
ATOM 1414 O O . GLN B 1 64 ? -13.375 18.578 1.383 1 92.06 64 GLN B O 1
ATOM 1419 N N . SER B 1 65 ? -13.875 16.406 1.07 1 95.31 65 SER B N 1
ATOM 1420 C CA . SER B 1 65 ? -13.57 16.453 -0.356 1 95.31 65 SER B CA 1
ATOM 1421 C C . SER B 1 65 ? -14.234 15.312 -1.106 1 95.31 65 SER B C 1
ATOM 1423 O O . SER B 1 65 ? -14.164 14.156 -0.677 1 95.31 65 SER B O 1
ATOM 1425 N N . ARG B 1 66 ? -14.852 15.703 -2.207 1 96.5 66 ARG B N 1
ATOM 1426 C CA . ARG B 1 66 ? -15.461 14.672 -3.047 1 96.5 66 ARG B CA 1
ATOM 1427 C C . ARG B 1 66 ? -14.398 13.758 -3.646 1 96.5 66 ARG B C 1
ATOM 1429 O O . ARG B 1 66 ? -14.664 12.586 -3.906 1 96.5 66 ARG B O 1
ATOM 1436 N N . LEU B 1 67 ? -13.227 14.352 -3.881 1 97.19 67 LEU B N 1
ATOM 1437 C CA . LEU B 1 67 ? -12.133 13.555 -4.406 1 97.19 67 LEU B CA 1
ATOM 1438 C C . LEU B 1 67 ? -11.711 12.477 -3.408 1 97.19 67 LEU B C 1
ATOM 1440 O O . LEU B 1 67 ? -11.461 11.336 -3.793 1 97.19 67 LEU B O 1
ATOM 1444 N N . LEU B 1 68 ? -11.609 12.844 -2.143 1 97.81 68 LEU B N 1
ATOM 1445 C CA . LEU B 1 68 ? -11.258 11.875 -1.107 1 97.81 68 LEU B CA 1
ATOM 1446 C C . LEU B 1 68 ? -12.336 10.797 -0.987 1 97.81 68 LEU B C 1
ATOM 1448 O O . LEU B 1 68 ? -12.016 9.617 -0.823 1 97.81 68 LEU B O 1
ATOM 1452 N N . VAL B 1 69 ? -13.555 11.195 -1.077 1 98.38 69 VAL B N 1
ATOM 1453 C CA . VAL B 1 69 ? -14.648 10.234 -0.995 1 98.38 69 VAL B CA 1
ATOM 1454 C C . VAL B 1 69 ? -14.578 9.266 -2.17 1 98.38 69 VAL B C 1
ATOM 1456 O O . VAL B 1 69 ? -14.68 8.047 -1.986 1 98.38 69 VAL B O 1
ATOM 1459 N N . ALA B 1 70 ? -14.391 9.781 -3.309 1 98.62 70 ALA B N 1
ATOM 1460 C CA . ALA B 1 70 ? -14.281 8.953 -4.5 1 98.62 70 ALA B CA 1
ATOM 1461 C C . ALA B 1 70 ? -13.094 7.992 -4.395 1 98.62 70 ALA B C 1
ATOM 1463 O O . ALA B 1 70 ? -13.188 6.832 -4.805 1 98.62 70 ALA B O 1
ATOM 1464 N N . ALA B 1 71 ? -11.969 8.523 -3.904 1 98.75 71 ALA B N 1
ATOM 1465 C CA . ALA B 1 71 ? -10.797 7.676 -3.703 1 98.75 71 ALA B CA 1
ATOM 1466 C C . ALA B 1 71 ? -11.109 6.523 -2.752 1 98.75 71 ALA B C 1
ATOM 1468 O O . ALA B 1 71 ? -10.742 5.379 -3.01 1 98.75 71 ALA B O 1
ATOM 1469 N N . GLY B 1 72 ? -11.773 6.797 -1.646 1 98.75 72 GLY B N 1
ATOM 1470 C CA . GLY B 1 72 ? -12.156 5.762 -0.701 1 98.75 72 GLY B CA 1
ATOM 1471 C C . GLY B 1 72 ? -13.078 4.715 -1.304 1 98.75 72 GLY B C 1
ATOM 1472 O O . GLY B 1 72 ? -12.898 3.516 -1.066 1 98.75 72 GLY B O 1
ATOM 1473 N N . ILE B 1 73 ? -14.047 5.141 -2.049 1 98.81 73 ILE B N 1
ATOM 1474 C CA . ILE B 1 73 ? -14.961 4.223 -2.709 1 98.81 73 ILE B CA 1
ATOM 1475 C C . ILE B 1 73 ? -14.195 3.346 -3.697 1 98.81 73 ILE B C 1
ATOM 1477 O O . ILE B 1 73 ? -14.438 2.139 -3.783 1 98.81 73 ILE B O 1
ATOM 1481 N N . ALA B 1 74 ? -13.297 3.943 -4.434 1 98.81 74 ALA B N 1
ATOM 1482 C CA . ALA B 1 74 ? -12.461 3.182 -5.359 1 98.81 74 ALA B CA 1
ATOM 1483 C C . ALA B 1 74 ? -11.648 2.125 -4.617 1 98.81 74 ALA B C 1
ATOM 1485 O O . ALA B 1 74 ? -11.5 0.999 -5.098 1 98.81 74 ALA B O 1
ATOM 1486 N N . MET B 1 75 ? -11.109 2.521 -3.436 1 98.81 75 MET B N 1
ATOM 1487 C CA . MET B 1 75 ? -10.359 1.555 -2.639 1 98.81 75 MET B CA 1
ATOM 1488 C C . MET B 1 75 ? -11.242 0.373 -2.248 1 98.81 75 MET B C 1
ATOM 1490 O O . MET B 1 75 ? -10.82 -0.782 -2.357 1 98.81 75 MET B O 1
ATOM 1494 N N . ILE B 1 76 ? -12.422 0.608 -1.827 1 98.75 76 ILE B N 1
ATOM 1495 C CA . ILE B 1 76 ? -13.328 -0.427 -1.353 1 98.75 76 ILE B CA 1
ATOM 1496 C C . ILE B 1 76 ? -13.711 -1.347 -2.51 1 98.75 76 ILE B C 1
ATOM 1498 O O . ILE B 1 76 ? -13.578 -2.568 -2.41 1 98.75 76 ILE B O 1
ATOM 1502 N N . LEU B 1 77 ? -14.164 -0.763 -3.59 1 98.69 77 LEU B N 1
ATOM 1503 C CA . LEU B 1 77 ? -14.602 -1.545 -4.742 1 98.69 77 LEU B CA 1
ATOM 1504 C C . LEU B 1 77 ? -13.43 -2.309 -5.352 1 98.69 77 LEU B C 1
ATOM 1506 O O . LEU B 1 77 ? -13.578 -3.463 -5.758 1 98.69 77 LEU B O 1
ATOM 1510 N N . GLY B 1 78 ? -12.32 -1.641 -5.469 1 98.56 78 GLY B N 1
ATOM 1511 C CA . GLY B 1 78 ? -11.125 -2.291 -5.996 1 98.56 78 GLY B CA 1
ATOM 1512 C C . GLY B 1 78 ? -10.688 -3.484 -5.172 1 98.56 78 GLY B C 1
ATOM 1513 O O . GLY B 1 78 ? -10.344 -4.535 -5.723 1 98.56 78 GLY B O 1
ATOM 1514 N N . MET B 1 79 ? -10.727 -3.369 -3.877 1 97.88 79 MET B N 1
ATOM 1515 C CA . MET B 1 79 ? -10.367 -4.469 -2.984 1 97.88 79 MET B CA 1
ATOM 1516 C C . MET B 1 79 ? -11.32 -5.641 -3.152 1 97.88 79 MET B C 1
ATOM 1518 O O . MET B 1 79 ? -10.898 -6.801 -3.15 1 97.88 79 MET B O 1
ATOM 1522 N N . LEU B 1 80 ? -12.539 -5.367 -3.191 1 98.06 80 LEU B N 1
ATOM 1523 C CA . LEU B 1 80 ? -13.516 -6.438 -3.369 1 98.06 80 LEU B CA 1
ATOM 1524 C C . LEU B 1 80 ? -13.289 -7.168 -4.688 1 98.06 80 LEU B C 1
ATOM 1526 O O . LEU B 1 80 ? -13.281 -8.398 -4.723 1 98.06 80 LEU B O 1
ATOM 1530 N N . ALA B 1 81 ? -13.07 -6.406 -5.691 1 98.19 81 ALA B N 1
ATOM 1531 C CA . ALA B 1 81 ? -12.898 -7.012 -7.008 1 98.19 81 ALA B CA 1
ATOM 1532 C C . ALA B 1 81 ? -11.531 -7.684 -7.133 1 98.19 81 ALA B C 1
ATOM 1534 O O . ALA B 1 81 ? -11.391 -8.703 -7.809 1 98.19 81 ALA B O 1
ATOM 1535 N N . PHE B 1 82 ? -10.555 -7.133 -6.602 1 98.19 82 PHE B N 1
ATOM 1536 C CA . PHE B 1 82 ? -9.203 -7.691 -6.688 1 98.19 82 PHE B CA 1
ATOM 1537 C C . PHE B 1 82 ? -9.039 -8.852 -5.719 1 98.19 82 PHE B C 1
ATOM 1539 O O . PHE B 1 82 ? -9.094 -10.016 -6.121 1 98.19 82 PHE B O 1
ATOM 1546 N N . SER B 1 83 ? -8.914 -8.547 -4.398 1 98.38 83 SER B N 1
ATOM 1547 C CA . SER B 1 83 ? -8.688 -9.57 -3.387 1 98.38 83 SER B CA 1
ATOM 1548 C C . SER B 1 83 ? -9.883 -10.516 -3.285 1 98.38 83 SER B C 1
ATOM 1550 O O . SER B 1 83 ? -9.711 -11.734 -3.156 1 98.38 83 SER B O 1
ATOM 1552 N N . GLY B 1 84 ? -11.094 -9.992 -3.326 1 97.88 84 GLY B N 1
ATOM 1553 C CA . GLY B 1 84 ? -12.281 -10.82 -3.234 1 97.88 84 GLY B CA 1
ATOM 1554 C C . GLY B 1 84 ? -12.352 -11.883 -4.316 1 97.88 84 GLY B C 1
ATOM 1555 O O . GLY B 1 84 ? -12.703 -13.031 -4.047 1 97.88 84 GLY B O 1
ATOM 1556 N N . SER B 1 85 ? -12.023 -11.477 -5.562 1 97.81 85 SER B N 1
ATOM 1557 C CA . SER B 1 85 ? -12.094 -12.445 -6.648 1 97.81 85 SER B CA 1
ATOM 1558 C C . SER B 1 85 ? -11.023 -13.523 -6.508 1 97.81 85 SER B C 1
ATOM 1560 O O . SER B 1 85 ? -11.242 -14.68 -6.875 1 97.81 85 SER B O 1
ATOM 1562 N N . ILE B 1 86 ? -9.883 -13.203 -6.008 1 97 86 ILE B N 1
ATOM 1563 C CA . ILE B 1 86 ? -8.828 -14.195 -5.805 1 97 86 ILE B CA 1
ATOM 1564 C C . ILE B 1 86 ? -9.234 -15.164 -4.699 1 97 86 ILE B C 1
ATOM 1566 O O . ILE B 1 86 ? -9.023 -16.375 -4.82 1 97 86 ILE B O 1
ATOM 1570 N N . TYR B 1 87 ? -9.812 -14.602 -3.594 1 97.81 87 TYR B N 1
ATOM 1571 C CA . TYR B 1 87 ? -10.32 -15.492 -2.557 1 97.81 87 TYR B CA 1
ATOM 1572 C C . TYR B 1 87 ? -11.328 -16.484 -3.131 1 97.81 87 TYR B C 1
ATOM 1574 O O . TYR B 1 87 ? -11.25 -17.688 -2.854 1 97.81 87 TYR B O 1
ATOM 1582 N N . ALA B 1 88 ? -12.258 -15.938 -3.904 1 97 88 ALA B N 1
ATOM 1583 C CA . ALA B 1 88 ? -13.273 -16.797 -4.508 1 97 88 ALA B CA 1
ATOM 1584 C C . ALA B 1 88 ? -12.648 -17.828 -5.434 1 97 88 ALA B C 1
ATOM 1586 O O . ALA B 1 88 ? -13.031 -19 -5.418 1 97 88 ALA B O 1
ATOM 1587 N N . LEU B 1 89 ? -11.75 -17.406 -6.23 1 95.5 89 LEU B N 1
ATOM 1588 C CA . LEU B 1 89 ? -11.055 -18.312 -7.148 1 95.5 89 LEU B CA 1
ATOM 1589 C C . LEU B 1 89 ? -10.375 -19.438 -6.391 1 95.5 89 LEU B C 1
ATOM 1591 O O . LEU B 1 89 ? -10.508 -20.609 -6.762 1 95.5 89 LEU B O 1
ATOM 1595 N N . VAL B 1 90 ? -9.711 -19.109 -5.312 1 96.25 90 VAL B N 1
ATOM 1596 C CA . VAL B 1 90 ? -8.914 -20.078 -4.578 1 96.25 90 VAL B CA 1
ATOM 1597 C C . VAL B 1 90 ? -9.828 -20.984 -3.744 1 96.25 90 VAL B C 1
ATOM 1599 O O . VAL B 1 90 ? -9.641 -22.203 -3.699 1 96.25 90 VAL B O 1
ATOM 1602 N N . LEU B 1 91 ? -10.82 -20.438 -3.133 1 96.12 91 LEU B N 1
ATOM 1603 C CA . LEU B 1 91 ? -11.625 -21.188 -2.172 1 96.12 91 LEU B CA 1
ATOM 1604 C C . LEU B 1 91 ? -12.734 -21.953 -2.877 1 96.12 91 LEU B C 1
ATOM 1606 O O . LEU B 1 91 ? -13.133 -23.031 -2.426 1 96.12 91 LEU B O 1
ATOM 1610 N N . LEU B 1 92 ? -13.227 -21.359 -3.916 1 94.38 92 LEU B N 1
ATOM 1611 C CA . LEU B 1 92 ? -14.352 -22 -4.594 1 94.38 92 LEU B CA 1
ATOM 1612 C C . LEU B 1 92 ? -13.875 -22.766 -5.82 1 94.38 92 LEU B C 1
ATOM 1614 O O . LEU B 1 92 ? -14.609 -23.609 -6.352 1 94.38 92 LEU B O 1
ATOM 1618 N N . GLY B 1 93 ? -12.711 -22.547 -6.336 1 91.56 93 GLY B N 1
ATOM 1619 C CA . GLY B 1 93 ? -12.125 -23.281 -7.445 1 91.56 93 GLY B CA 1
ATOM 1620 C C . GLY B 1 93 ? -12.648 -22.844 -8.797 1 91.56 93 GLY B C 1
ATOM 1621 O O . GLY B 1 93 ? -12.414 -23.5 -9.812 1 91.56 93 GLY B O 1
ATOM 1622 N N . SER B 1 94 ? -13.4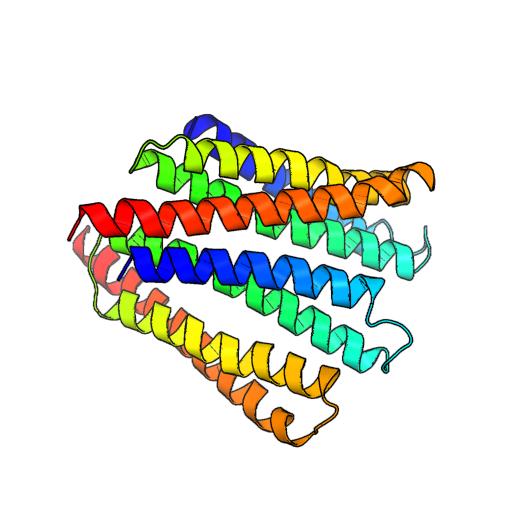38 -21.812 -8.875 1 87.12 94 SER B N 1
ATOM 1623 C CA . SER B 1 94 ? -14.008 -21.359 -10.141 1 87.12 94 SER B CA 1
ATOM 1624 C C . SER B 1 94 ? -13.086 -20.375 -10.836 1 87.12 94 SER B C 1
ATOM 1626 O O . SER B 1 94 ? -12.789 -19.312 -10.289 1 87.12 94 SER B O 1
ATOM 1628 N N . LYS B 1 95 ? -12.742 -20.656 -12.062 1 88.5 95 LYS B N 1
ATOM 1629 C CA . LYS B 1 95 ? -11.82 -19.844 -12.852 1 88.5 95 LYS B CA 1
ATOM 1630 C C . LYS B 1 95 ? -12.508 -18.578 -13.359 1 88.5 95 LYS B C 1
ATOM 1632 O O . LYS B 1 95 ? -11.844 -17.641 -13.797 1 88.5 95 LYS B O 1
ATOM 1637 N N . GLY B 1 96 ? -13.812 -18.578 -13.297 1 89.25 96 GLY B N 1
ATOM 1638 C CA . GLY B 1 96 ? -14.594 -17.453 -13.789 1 89.25 96 GLY B CA 1
ATOM 1639 C C . GLY B 1 96 ? -14.289 -16.156 -13.055 1 89.25 96 GLY B C 1
ATOM 1640 O O . GLY B 1 96 ? -14.531 -15.07 -13.586 1 89.25 96 GLY B O 1
ATOM 1641 N N . PHE B 1 97 ? -13.633 -16.203 -11.922 1 91 97 PHE B N 1
ATOM 1642 C CA . PHE B 1 97 ? -13.344 -15.023 -11.109 1 91 97 PHE B CA 1
ATOM 1643 C C . PHE B 1 97 ? -12.039 -14.367 -11.555 1 91 97 PHE B C 1
ATOM 1645 O O . PHE B 1 97 ? -11.766 -13.219 -11.219 1 91 97 PHE B O 1
ATOM 1652 N N . GLY B 1 98 ? -11.289 -15.031 -12.359 1 89.19 98 GLY B N 1
ATOM 1653 C CA . GLY B 1 98 ? -9.961 -14.586 -12.758 1 89.19 98 GLY B CA 1
ATOM 1654 C C . GLY B 1 98 ? -9.969 -13.234 -13.445 1 89.19 98 GLY B C 1
ATOM 1655 O O . GLY B 1 98 ? -9.258 -12.312 -13.039 1 89.19 98 GLY B O 1
ATOM 1656 N N . PRO B 1 99 ? -10.812 -13.086 -14.375 1 92.44 99 PRO B N 1
ATOM 1657 C CA . PRO B 1 99 ? -10.82 -11.844 -15.148 1 92.44 99 PRO B CA 1
ATOM 1658 C C . PRO B 1 99 ? -11.25 -10.633 -14.328 1 92.44 99 PRO B C 1
ATOM 1660 O O . PRO B 1 99 ? -11.016 -9.492 -14.727 1 92.44 99 PRO B O 1
ATOM 1663 N N . ILE B 1 100 ? -11.805 -10.797 -13.227 1 95.88 100 ILE B N 1
ATOM 1664 C CA . ILE B 1 100 ? -12.273 -9.727 -12.352 1 95.88 100 ILE B CA 1
ATOM 1665 C C . ILE B 1 100 ? -11.086 -9.086 -11.641 1 95.88 100 ILE B C 1
ATOM 1667 O O . ILE B 1 100 ? -11.102 -7.887 -11.344 1 95.88 100 ILE B O 1
ATOM 1671 N N . THR B 1 101 ? -10.039 -9.844 -11.43 1 95.88 101 THR B N 1
ATOM 1672 C CA . THR B 1 101 ? -8.906 -9.445 -10.602 1 95.88 101 THR B CA 1
ATOM 1673 C C . THR B 1 101 ? -8.18 -8.25 -11.219 1 95.88 101 THR B C 1
ATOM 1675 O O . THR B 1 101 ? -7.969 -7.238 -10.547 1 95.88 101 THR B O 1
ATOM 1678 N N . PRO B 1 102 ? -7.875 -8.258 -12.531 1 96.06 102 PRO B N 1
ATOM 1679 C CA . PRO B 1 102 ? -7.191 -7.094 -13.102 1 96.06 102 PRO B CA 1
ATOM 1680 C C . PRO B 1 102 ? -8.062 -5.836 -13.086 1 96.06 102 PRO B C 1
ATOM 1682 O O . PRO B 1 102 ? -7.547 -4.727 -12.953 1 96.06 102 PRO B O 1
ATOM 1685 N N . MET B 1 103 ? -9.32 -5.996 -13.211 1 97.44 103 MET B N 1
ATOM 1686 C CA . MET B 1 103 ? -10.227 -4.855 -13.117 1 97.44 103 MET B CA 1
ATOM 1687 C C . MET B 1 103 ? -10.18 -4.246 -11.719 1 97.44 103 MET B C 1
ATOM 1689 O O . MET B 1 103 ? -10.234 -3.023 -11.57 1 97.44 103 MET B O 1
ATOM 1693 N N . GLY B 1 104 ? -10.133 -5.062 -10.742 1 98.06 104 GLY B N 1
ATOM 1694 C CA . GLY B 1 104 ? -9.969 -4.574 -9.383 1 98.06 104 GLY B CA 1
ATOM 1695 C C . GLY B 1 104 ? -8.68 -3.803 -9.172 1 98.06 104 GLY B C 1
ATOM 1696 O O . GLY B 1 104 ? -8.68 -2.736 -8.555 1 98.06 104 GLY B O 1
ATOM 1697 N N . GLY B 1 105 ? -7.613 -4.387 -9.688 1 98 105 GLY B N 1
ATOM 1698 C CA . GLY B 1 105 ? -6.336 -3.693 -9.617 1 98 105 GLY B CA 1
ATOM 1699 C C . GLY B 1 105 ? -6.367 -2.314 -10.25 1 98 105 GLY B C 1
ATOM 1700 O O . GLY B 1 105 ? -5.824 -1.357 -9.695 1 98 105 GLY B O 1
ATOM 1701 N N . MET B 1 106 ? -6.973 -2.174 -11.383 1 98.31 106 MET B N 1
ATOM 1702 C CA . MET B 1 106 ? -7.098 -0.886 -12.062 1 98.31 106 MET B CA 1
ATOM 1703 C C . MET B 1 106 ? -7.906 0.095 -11.219 1 98.31 106 MET B C 1
ATOM 1705 O O . MET B 1 106 ? -7.594 1.285 -11.172 1 98.31 106 MET B O 1
ATOM 1709 N N . THR B 1 107 ? -8.938 -0.431 -10.68 1 98.69 107 THR B N 1
ATOM 1710 C CA . THR B 1 107 ? -9.766 0.416 -9.82 1 98.69 107 THR B CA 1
ATOM 1711 C C . THR B 1 107 ? -8.961 0.925 -8.625 1 98.69 107 THR B C 1
ATOM 1713 O O . THR B 1 107 ? -9.086 2.088 -8.242 1 98.69 107 THR B O 1
ATOM 1716 N N . LEU B 1 108 ? -8.172 0.03 -8.023 1 98.75 108 LEU B N 1
ATOM 1717 C CA . LEU B 1 108 ? -7.285 0.453 -6.949 1 98.75 108 LEU B CA 1
ATOM 1718 C C . LEU B 1 108 ? -6.34 1.553 -7.422 1 98.75 108 LEU B C 1
ATOM 1720 O O . LEU B 1 108 ? -6.105 2.527 -6.703 1 98.75 108 LEU B O 1
ATOM 1724 N N . MET B 1 109 ? -5.84 1.451 -8.609 1 98.75 109 MET B N 1
ATOM 1725 C CA . MET B 1 109 ? -4.941 2.461 -9.156 1 98.75 109 MET B CA 1
ATOM 1726 C C . MET B 1 109 ? -5.66 3.797 -9.32 1 98.75 109 MET B C 1
ATOM 1728 O O . MET B 1 109 ? -5.078 4.855 -9.078 1 98.75 109 MET B O 1
ATOM 1732 N N . VAL B 1 110 ? -6.832 3.725 -9.805 1 98.62 110 VAL B N 1
ATOM 1733 C CA . VAL B 1 110 ? -7.637 4.938 -9.898 1 98.62 110 VAL B CA 1
ATOM 1734 C C . VAL B 1 110 ? -7.75 5.598 -8.531 1 98.62 110 VAL B C 1
ATOM 1736 O O . VAL B 1 110 ? -7.641 6.82 -8.414 1 98.62 110 VAL B O 1
ATOM 1739 N N . GLY B 1 111 ? -7.98 4.801 -7.453 1 98.75 111 GLY B N 1
ATOM 1740 C CA . GLY B 1 111 ? -8.031 5.332 -6.102 1 98.75 111 GLY B CA 1
ATOM 1741 C C . GLY B 1 111 ? -6.773 6.086 -5.707 1 98.75 111 GLY B C 1
ATOM 1742 O O . GLY B 1 111 ? -6.844 7.207 -5.203 1 98.75 111 GLY B O 1
ATOM 1743 N N . TRP B 1 112 ? -5.656 5.492 -5.949 1 98.81 112 TRP B N 1
ATOM 1744 C CA . TRP B 1 112 ? -4.383 6.148 -5.676 1 98.81 112 TRP B CA 1
ATOM 1745 C C . TRP B 1 112 ? -4.234 7.418 -6.508 1 98.81 112 TRP B C 1
ATOM 1747 O O . TRP B 1 112 ? -3.721 8.43 -6.023 1 98.81 112 TRP B O 1
ATOM 1757 N N . GLY B 1 113 ? -4.613 7.32 -7.781 1 98.62 113 GLY B N 1
ATOM 1758 C CA . GLY B 1 113 ? -4.574 8.492 -8.641 1 98.62 113 GLY B CA 1
ATOM 1759 C C . GLY B 1 113 ? -5.406 9.648 -8.117 1 98.62 113 GLY B C 1
ATOM 1760 O O . GLY B 1 113 ? -4.977 10.797 -8.172 1 98.62 113 GLY B O 1
ATOM 1761 N N . LEU B 1 114 ? -6.59 9.398 -7.672 1 98.38 114 LEU B N 1
ATOM 1762 C CA . LEU B 1 114 ? -7.465 10.422 -7.113 1 98.38 114 LEU B CA 1
ATOM 1763 C C . LEU B 1 114 ? -6.832 11.055 -5.875 1 98.38 114 LEU B C 1
ATOM 1765 O O . LEU B 1 114 ? -6.977 12.258 -5.648 1 98.38 114 LEU B O 1
ATOM 1769 N N . LEU B 1 115 ? -6.156 10.258 -5.031 1 97.88 115 LEU B N 1
ATOM 1770 C CA . LEU B 1 115 ? -5.43 10.797 -3.885 1 97.88 115 LEU B CA 1
ATOM 1771 C C . LEU B 1 115 ? -4.34 11.758 -4.336 1 97.88 115 LEU B C 1
ATOM 1773 O O . LEU B 1 115 ? -4.137 12.812 -3.717 1 97.88 115 LEU B O 1
ATOM 1777 N N . ALA B 1 116 ? -3.643 11.367 -5.375 1 98 116 ALA B N 1
ATOM 1778 C CA . ALA B 1 116 ? -2.6 12.242 -5.906 1 98 116 ALA B CA 1
ATOM 1779 C C . ALA B 1 116 ? -3.18 13.578 -6.355 1 98 116 ALA B C 1
ATOM 1781 O O . ALA B 1 116 ? -2.631 14.641 -6.043 1 98 116 ALA B O 1
ATOM 1782 N N . VAL B 1 117 ? -4.266 13.523 -7.102 1 97.12 117 VAL B N 1
ATOM 1783 C CA . VAL B 1 117 ? -4.93 14.734 -7.562 1 97.12 117 VAL B CA 1
ATOM 1784 C C . VAL B 1 117 ? -5.367 15.578 -6.363 1 97.12 117 VAL B C 1
ATOM 1786 O O . VAL B 1 117 ? -5.191 16.797 -6.355 1 97.12 117 VAL B O 1
ATOM 1789 N N . MET B 1 118 ? -5.91 14.914 -5.383 1 95.31 118 MET B N 1
ATOM 1790 C CA . MET B 1 118 ? -6.336 15.609 -4.176 1 95.31 118 MET B CA 1
ATOM 1791 C C . MET B 1 118 ? -5.168 16.359 -3.537 1 95.31 118 MET B C 1
ATOM 1793 O O . MET B 1 118 ? -5.312 17.516 -3.129 1 95.31 118 MET B O 1
ATOM 1797 N N . ALA B 1 119 ? -4.086 15.688 -3.402 1 94.94 119 ALA B N 1
ATOM 1798 C CA . ALA B 1 119 ? -2.912 16.281 -2.77 1 94.94 119 ALA B CA 1
ATOM 1799 C C . ALA B 1 119 ? -2.402 17.484 -3.572 1 94.94 119 ALA B C 1
ATOM 1801 O O . ALA B 1 119 ? -1.858 18.438 -3.006 1 94.94 119 ALA B O 1
ATOM 1802 N N . MET B 1 120 ? -2.584 17.484 -4.887 1 93.88 120 MET B N 1
ATOM 1803 C CA . MET B 1 120 ? -2.123 18.547 -5.766 1 93.88 120 MET B CA 1
ATOM 1804 C C . MET B 1 120 ? -3.043 19.766 -5.68 1 93.88 120 MET B C 1
ATOM 1806 O O . MET B 1 120 ? -2.576 20.906 -5.676 1 93.88 120 MET B O 1
ATOM 1810 N N . VAL B 1 121 ? -4.328 19.578 -5.758 1 87.75 121 VAL B N 1
ATOM 1811 C CA . VAL B 1 121 ? -5.289 20.672 -5.859 1 87.75 121 VAL B CA 1
ATOM 1812 C C . VAL B 1 121 ? -5.332 21.438 -4.543 1 87.75 121 VAL B C 1
ATOM 1814 O O . VAL B 1 121 ? -5.391 22.672 -4.539 1 87.75 121 VAL B O 1
ATOM 1817 N N . LYS B 1 122 ? -5.402 20.844 -3.471 1 67.31 122 LYS B N 1
ATOM 1818 C CA . LYS B 1 122 ? -5.516 21.625 -2.248 1 67.31 122 LYS B CA 1
ATOM 1819 C C . LYS B 1 122 ? -4.148 22.125 -1.785 1 67.31 122 LYS B C 1
ATOM 1821 O O . LYS B 1 122 ? -4.059 23.016 -0.936 1 67.31 122 LYS B O 1
ATOM 1826 N N . GLY B 1 123 ? -3.053 21.547 -2.076 1 57.84 123 GLY B N 1
ATOM 1827 C CA . GLY B 1 123 ? -1.751 22.172 -1.892 1 57.84 123 GLY B CA 1
ATOM 1828 C C . GLY B 1 123 ? -1.637 23.516 -2.57 1 57.84 123 GLY B C 1
ATOM 1829 O O . GLY B 1 123 ? -0.907 24.391 -2.1 1 57.84 123 GLY B O 1
ATOM 1830 N N . GLY B 1 124 ? -2.303 23.719 -3.668 1 48.62 124 GLY B N 1
ATOM 1831 C CA . GLY B 1 124 ? -2.32 25 -4.367 1 48.62 124 GLY B CA 1
ATOM 1832 C C . GLY B 1 124 ? -3.066 26.078 -3.611 1 48.62 124 GLY B C 1
ATOM 1833 O O . GLY B 1 124 ? -2.832 27.266 -3.832 1 48.62 124 GLY B O 1
ATOM 1834 N N . GLU B 1 125 ? -4.105 25.719 -2.916 1 44.84 125 GLU B N 1
ATOM 1835 C CA . GLU B 1 125 ? -4.848 26.797 -2.26 1 44.84 125 GLU B CA 1
ATOM 1836 C C . GLU B 1 125 ? -4.09 27.328 -1.05 1 44.84 125 GLU B C 1
ATOM 1838 O O . GLU B 1 125 ? -4.375 28.438 -0.568 1 44.84 125 GLU B O 1
ATOM 1843 N N . ARG B 1 126 ? -3.301 26.625 -0.356 1 46.25 126 ARG B N 1
ATOM 1844 C CA . ARG B 1 126 ? -2.619 27.203 0.792 1 46.25 126 ARG B CA 1
ATOM 1845 C C . ARG B 1 126 ? -1.405 28.016 0.35 1 46.25 126 ARG B C 1
ATOM 1847 O O . ARG B 1 126 ? -0.742 28.656 1.174 1 46.25 126 ARG B O 1
ATOM 1854 N N . GLU B 1 127 ? -0.926 28 -0.831 1 36.28 127 GLU B N 1
ATOM 1855 C CA . GLU B 1 127 ? -0.002 29.078 -1.175 1 36.28 127 GLU B CA 1
ATOM 1856 C C . GLU B 1 127 ? -0.754 30.328 -1.616 1 36.28 127 GLU B C 1
ATOM 1858 O O . GLU B 1 127 ? -1.787 30.234 -2.283 1 36.28 127 GLU B O 1
#

Foldseek 3Di:
DLVVLQVVLVVLQVVLVVQLVCLVPPQPPVDDPVLSVLLNVLSVLSNVLSVVSNVLSVVCVVPPDPLSVQLSVLSVQLSCQASVLSCCCSVVVDCVSVVSNVVSVVSNVVSVVSVVVVCVVVVVVVD/DLVVLQVVLVVLLVVLVVQLVCLVPPQPPVDDPVLSVQLNVLSVLSNVLSVVSNVLSVVCVVPPDPLSVQLSVLSVQLSCQASVLSCCCSVVVDCVSVVSNVVSVVSNVVSVVSVVVVVVVVVVVVD